Protein AF-A0A8J3IH91-F1 (afdb_monomer_lite)

Secondary structure (DSSP, 8-state):
----PPP-----HHHHHHHHHHHHHHHHTS------------TTSHHHHTTT-HHHHHHHHHHHHHHHHHHHTT-TTHHHHTHHHHHHHHH-HHHHHHHHHHHHHHHHHHS--TT------SS--TTTS-HHHHHHHHHHHHHHHHHHHHHHHHHT---HHHHHHHHHHHHHHHHT---HHHHHHHTTTHHHHHTTS--S-PPPTT-TTEEEEEE--S-----S-----------------PPP-EEEEETTEEEEEEEETTEEEEEEES--TTTBTS-EEEE-GGGGT--SEEETTS-TT-EE-SS-B-TTS-EEEEEEEES--TTSHHHHHHHHHHTSSEEEEEHHHHTT--

Radius of gyration: 33.04 Å; chains: 1; bounding box: 70×58×120 Å

Organism: NCBI:txid2778369

Structure (mmCIF, N/CA/C/O backbone):
data_AF-A0A8J3IH91-F1
#
_entry.id   AF-A0A8J3IH91-F1
#
loop_
_atom_site.group_PDB
_atom_site.id
_atom_site.type_symbol
_atom_site.label_atom_id
_atom_site.label_alt_id
_atom_site.label_comp_id
_atom_site.label_asym_id
_atom_site.label_entity_id
_atom_site.label_seq_id
_atom_site.pdbx_PDB_ins_code
_atom_site.Cartn_x
_atom_site.Cartn_y
_atom_site.Cartn_z
_atom_site.occupancy
_atom_site.B_iso_or_equiv
_atom_site.auth_seq_id
_atom_site.auth_comp_id
_atom_site.auth_asym_id
_atom_site.auth_atom_id
_atom_site.pdbx_PDB_model_num
ATOM 1 N N . MET A 1 1 ? -31.739 -16.399 91.399 1.00 32.72 1 MET A N 1
ATOM 2 C CA . MET A 1 1 ? -30.692 -17.433 91.313 1.00 32.72 1 MET A CA 1
ATOM 3 C C . MET A 1 1 ? -30.963 -18.234 90.051 1.00 32.72 1 MET A C 1
ATOM 5 O O . MET A 1 1 ? -31.936 -18.971 90.046 1.00 32.72 1 MET A O 1
ATOM 9 N N . ASN A 1 2 ? -30.234 -17.898 88.978 1.00 30.70 2 ASN A N 1
ATOM 10 C CA . ASN A 1 2 ? -29.440 -18.782 88.102 1.00 30.70 2 ASN A CA 1
ATOM 11 C C . ASN A 1 2 ? -29.986 -20.203 87.820 1.00 30.70 2 ASN A C 1
ATOM 13 O O . ASN A 1 2 ? -30.390 -20.889 88.747 1.00 30.70 2 ASN A O 1
ATOM 17 N N . ASP A 1 3 ? -29.932 -20.781 86.619 1.00 32.53 3 ASP A N 1
ATOM 18 C CA . ASP A 1 3 ? -29.191 -20.458 85.391 1.00 32.53 3 ASP A CA 1
ATOM 19 C C . ASP A 1 3 ? -29.634 -21.408 84.251 1.00 32.53 3 ASP A C 1
ATOM 21 O O . ASP A 1 3 ? -30.262 -22.437 84.501 1.00 32.53 3 ASP A O 1
ATOM 25 N N . ALA A 1 4 ? -29.173 -21.083 83.036 1.00 35.00 4 ALA A N 1
ATOM 26 C CA . ALA A 1 4 ? -28.950 -21.959 81.874 1.00 35.00 4 ALA A CA 1
ATOM 27 C C . ALA A 1 4 ? -30.095 -22.184 80.864 1.00 35.00 4 ALA A C 1
ATOM 29 O O . ALA A 1 4 ? -30.561 -23.294 80.613 1.00 35.00 4 ALA A O 1
ATOM 30 N N . PHE A 1 5 ? -30.403 -21.102 80.147 1.00 35.56 5 PHE A N 1
ATOM 31 C CA . PHE A 1 5 ? -30.560 -21.144 78.690 1.00 35.56 5 PHE A CA 1
ATOM 32 C C . PHE A 1 5 ? -29.186 -21.513 78.088 1.00 35.56 5 PHE A C 1
ATOM 34 O O . PHE A 1 5 ? -28.224 -20.775 78.297 1.00 35.56 5 PHE A O 1
ATOM 41 N N . LEU A 1 6 ? -29.064 -22.643 77.384 1.00 36.16 6 LEU A N 1
ATOM 42 C CA . LEU A 1 6 ? -27.877 -22.946 76.574 1.00 36.16 6 LEU A CA 1
ATOM 43 C C . LEU A 1 6 ? -28.180 -22.670 75.092 1.00 36.16 6 LEU A C 1
ATOM 45 O O . LEU A 1 6 ? -29.107 -23.273 74.548 1.00 36.16 6 LEU A O 1
ATOM 49 N N . PRO A 1 7 ? -27.422 -21.767 74.445 1.00 42.31 7 PRO A N 1
ATOM 50 C CA . PRO A 1 7 ? -27.505 -21.480 73.021 1.00 42.31 7 PRO A CA 1
ATOM 51 C C . PRO A 1 7 ? -26.524 -22.348 72.215 1.00 42.31 7 PRO A C 1
ATOM 53 O O . PRO A 1 7 ? -25.501 -22.785 72.732 1.00 42.31 7 PRO A O 1
ATOM 56 N N . GLY A 1 8 ? -26.803 -22.505 70.918 1.00 34.88 8 GLY A N 1
ATOM 57 C CA . GLY A 1 8 ? -25.777 -22.737 69.897 1.00 34.88 8 GLY A CA 1
ATOM 58 C C . GLY A 1 8 ? -25.245 -24.165 69.766 1.00 34.88 8 GLY A C 1
ATOM 59 O O . GLY A 1 8 ? -24.210 -24.511 70.326 1.00 34.88 8 GLY A O 1
ATOM 60 N N . GLY A 1 9 ? -25.884 -24.960 68.907 1.00 29.67 9 GLY A N 1
ATOM 61 C CA . GLY A 1 9 ? -25.140 -25.931 68.105 1.00 29.67 9 GLY A CA 1
ATOM 62 C C . GLY A 1 9 ? -24.662 -25.218 66.836 1.00 29.67 9 GLY A C 1
ATOM 63 O O . GLY A 1 9 ? -25.490 -24.552 66.212 1.00 29.67 9 GLY A O 1
ATOM 64 N N . PRO A 1 10 ? -23.377 -25.291 66.453 1.00 37.00 10 PRO A N 1
ATOM 65 C CA . PRO A 1 10 ? -22.921 -24.714 65.198 1.00 37.00 10 PRO A CA 1
ATOM 66 C C . PRO A 1 10 ? -23.602 -25.473 64.056 1.00 37.00 10 PRO A C 1
ATOM 68 O O . PRO A 1 10 ? -23.366 -26.666 63.872 1.00 37.00 10 PRO A O 1
ATOM 71 N N . THR A 1 11 ? -24.476 -24.805 63.304 1.00 45.88 11 THR A N 1
ATOM 72 C CA . THR A 1 11 ? -24.818 -25.258 61.957 1.00 45.88 11 THR A CA 1
ATOM 73 C C . THR A 1 11 ? -23.509 -25.292 61.185 1.00 45.88 11 THR A C 1
ATOM 75 O O . THR A 1 11 ? -22.836 -24.270 61.053 1.00 45.88 11 THR A O 1
ATOM 78 N N . GLU A 1 12 ? -23.081 -26.488 60.771 1.00 43.03 12 GLU A N 1
ATOM 79 C CA . GLU A 1 12 ? -21.868 -26.621 59.975 1.00 43.03 12 GLU A CA 1
ATOM 80 C C . GLU A 1 12 ? -21.973 -25.675 58.769 1.00 43.03 12 GLU A C 1
ATOM 82 O O . GLU A 1 12 ? -22.989 -25.706 58.066 1.00 43.03 12 GLU A O 1
ATOM 87 N N . PRO A 1 13 ? -20.947 -24.847 58.498 1.00 46.34 13 PRO A N 1
ATOM 88 C CA . PRO A 1 13 ? -20.994 -23.853 57.425 1.00 46.34 13 PRO A CA 1
ATOM 89 C C . PRO A 1 13 ? -21.280 -24.487 56.052 1.00 46.34 13 PRO A C 1
ATOM 91 O O . PRO A 1 13 ? -21.815 -23.827 55.164 1.00 46.34 13 PRO A O 1
ATOM 94 N N . GLY A 1 14 ? -21.003 -25.788 55.898 1.00 48.38 14 GLY A N 1
ATOM 95 C CA . GLY A 1 14 ? -21.316 -26.557 54.698 1.00 48.38 14 GLY A CA 1
ATOM 96 C C . GLY A 1 14 ? -22.814 -26.753 54.428 1.00 48.38 14 GLY A C 1
ATOM 97 O O . GLY A 1 14 ? -23.204 -26.760 53.263 1.00 48.38 14 GLY A O 1
ATOM 98 N N . ASP A 1 15 ? -23.680 -26.869 55.444 1.00 55.47 15 ASP A N 1
ATOM 99 C CA . ASP A 1 15 ? -25.108 -27.166 55.210 1.00 55.47 15 ASP A CA 1
ATOM 100 C C . ASP A 1 15 ? -25.873 -25.929 54.700 1.00 55.47 15 ASP A C 1
ATOM 102 O O . ASP A 1 15 ? -26.760 -26.033 53.847 1.00 55.47 15 ASP A O 1
ATOM 106 N N . GLU A 1 16 ? -25.482 -24.729 55.141 1.00 53.78 16 GLU A N 1
ATOM 107 C CA . GLU A 1 16 ? -26.031 -23.468 54.625 1.00 53.78 16 GLU A CA 1
ATOM 108 C C . GLU A 1 16 ? -25.558 -23.180 53.194 1.00 53.78 16 GLU A C 1
ATOM 110 O O . GLU A 1 16 ? -26.359 -22.797 52.336 1.00 53.78 16 GLU A O 1
ATOM 115 N N . GLN A 1 17 ? -24.286 -23.461 52.898 1.00 52.19 17 GLN A N 1
ATOM 116 C CA . GLN A 1 17 ? -23.707 -23.314 51.558 1.00 52.19 17 GLN A CA 1
ATOM 117 C C . GLN A 1 17 ? -24.352 -24.276 50.549 1.00 52.19 17 GLN A C 1
ATOM 119 O O . GLN A 1 17 ? -24.646 -23.884 49.417 1.00 52.19 17 GLN A O 1
ATOM 124 N N . VAL A 1 18 ? -24.665 -25.509 50.963 1.00 61.38 18 VAL A N 1
ATOM 125 C CA . VAL A 1 18 ? -25.370 -26.496 50.126 1.00 61.38 18 VAL A CA 1
ATOM 126 C C . VAL A 1 18 ? -26.818 -26.078 49.851 1.00 61.38 18 VAL A C 1
ATOM 128 O O . VAL A 1 18 ? -27.313 -26.256 48.732 1.00 61.38 18 VAL A O 1
ATOM 131 N N . ARG A 1 19 ? -27.514 -25.492 50.834 1.00 65.12 19 ARG A N 1
ATOM 132 C CA . ARG A 1 19 ? -28.876 -24.962 50.635 1.00 65.12 19 ARG A CA 1
ATOM 133 C C . ARG A 1 19 ? -28.886 -23.766 49.685 1.00 65.12 19 ARG A C 1
ATOM 135 O O . ARG A 1 19 ? -29.743 -23.717 48.801 1.00 65.12 19 ARG A O 1
ATOM 142 N N . LEU A 1 20 ? -27.915 -22.862 49.816 1.00 58.75 20 LEU A N 1
ATOM 143 C CA . LEU A 1 20 ? -27.736 -21.716 48.923 1.00 58.75 20 LEU A CA 1
ATOM 144 C C . LEU A 1 20 ? -27.423 -22.159 47.487 1.00 58.75 20 LEU A C 1
ATOM 146 O O . LEU A 1 20 ? -28.067 -21.692 46.550 1.00 58.75 20 LEU A O 1
ATOM 150 N N . ALA A 1 21 ? -26.504 -23.114 47.310 1.00 59.91 21 ALA A N 1
ATOM 151 C CA . ALA A 1 21 ? -26.164 -23.675 46.001 1.00 59.91 21 ALA A CA 1
ATOM 152 C C . ALA A 1 21 ? -27.386 -24.311 45.315 1.00 59.91 21 ALA A C 1
ATOM 154 O O . ALA A 1 21 ? -27.624 -24.099 44.123 1.00 59.91 21 ALA A O 1
ATOM 155 N N . ARG A 1 22 ? -28.207 -25.046 46.079 1.00 67.75 22 ARG A N 1
ATOM 156 C CA . ARG A 1 22 ? -29.449 -25.653 45.579 1.00 67.75 22 ARG A CA 1
ATOM 157 C C . ARG A 1 22 ? -30.481 -24.598 45.176 1.00 67.75 22 ARG A C 1
ATOM 159 O O . ARG A 1 22 ? -31.149 -24.766 44.158 1.00 67.75 22 ARG A O 1
ATOM 166 N N . TRP A 1 23 ? -30.604 -23.516 45.943 1.00 72.25 23 TRP A N 1
ATOM 167 C CA . TRP A 1 23 ? -31.488 -22.400 45.606 1.00 72.25 23 TRP A CA 1
ATOM 168 C C . TRP A 1 23 ? -31.010 -21.649 44.351 1.00 72.25 23 TRP A C 1
ATOM 170 O O . TRP A 1 23 ? -31.802 -21.431 43.437 1.00 72.25 23 TRP A O 1
ATOM 180 N N . LEU A 1 24 ? -29.711 -21.349 44.237 1.00 57.66 24 LEU A N 1
ATOM 181 C CA . LEU A 1 24 ? -29.121 -20.700 43.058 1.00 57.66 24 LEU A CA 1
ATOM 182 C C . LEU A 1 24 ? -29.310 -21.534 41.785 1.00 57.66 24 LEU A C 1
ATOM 184 O O . LEU A 1 24 ? -29.695 -20.991 40.749 1.00 57.66 24 LEU A O 1
ATOM 188 N N . GLN A 1 25 ? -29.125 -22.857 41.859 1.00 60.09 25 GLN A N 1
ATOM 189 C CA . GLN A 1 25 ? -29.418 -23.748 40.732 1.00 60.09 25 GLN A CA 1
ATOM 190 C C . GLN A 1 25 ? -30.893 -23.681 40.313 1.00 60.09 25 GLN A C 1
ATOM 192 O O . GLN A 1 25 ? -31.180 -23.654 39.117 1.00 60.09 25 GLN A O 1
ATOM 197 N N . GLN A 1 26 ? -31.828 -23.604 41.266 1.00 65.75 26 GLN A N 1
ATOM 198 C CA . GLN A 1 26 ? -33.259 -23.473 40.969 1.00 65.75 26 GLN A CA 1
ATOM 199 C C . GLN A 1 26 ? -33.619 -22.122 40.333 1.00 65.75 26 GLN A C 1
ATOM 201 O O . GLN A 1 26 ? -34.529 -22.070 39.504 1.00 65.75 26 GLN A O 1
ATOM 206 N N . VAL A 1 27 ? -32.918 -21.044 40.694 1.00 60.34 27 VAL A N 1
ATOM 207 C CA . VAL A 1 27 ? -33.126 -19.704 40.120 1.00 60.34 27 VAL A CA 1
ATOM 208 C C . VAL A 1 27 ? -32.532 -19.604 38.714 1.00 60.34 27 VAL A C 1
ATOM 210 O O . VAL A 1 27 ? -33.218 -19.143 37.806 1.00 60.34 27 VAL A O 1
ATOM 213 N N . LEU A 1 28 ? -31.310 -20.102 38.498 1.00 50.75 28 LEU A N 1
ATOM 214 C CA . LEU A 1 28 ? -30.633 -20.066 37.192 1.00 50.75 28 LEU A CA 1
ATOM 215 C C . LEU A 1 28 ? -31.330 -20.921 36.119 1.00 50.75 28 LEU A C 1
ATOM 217 O O . LEU A 1 28 ? -31.234 -20.614 34.934 1.00 50.75 28 LEU A O 1
ATOM 221 N N . HIS A 1 29 ? -32.071 -21.963 36.514 1.00 54.19 29 HIS A N 1
ATOM 222 C CA . HIS A 1 29 ? -32.869 -22.780 35.589 1.00 54.19 29 HIS A CA 1
ATOM 223 C C . HIS A 1 29 ? -34.223 -22.149 35.210 1.00 54.19 29 HIS A C 1
ATOM 225 O O . HIS A 1 29 ? -34.955 -22.721 34.400 1.00 54.19 29 HIS A O 1
ATOM 231 N N . ARG A 1 30 ? -34.584 -20.976 35.754 1.00 41.28 30 ARG A N 1
ATOM 232 C CA . ARG A 1 30 ? -35.775 -20.230 35.321 1.00 41.28 30 ARG A CA 1
ATOM 233 C C . ARG A 1 30 ? -35.398 -19.261 34.196 1.00 41.28 30 ARG A C 1
ATOM 235 O O . ARG A 1 30 ? -34.717 -18.267 34.413 1.00 41.28 30 ARG A O 1
ATOM 242 N N . THR A 1 31 ? -35.862 -19.551 32.981 1.00 36.94 31 THR A N 1
ATOM 243 C CA . THR A 1 31 ? -35.721 -18.690 31.792 1.00 36.94 31 THR A CA 1
ATOM 244 C C . THR A 1 31 ? -36.334 -17.296 32.004 1.00 36.94 31 THR A C 1
ATOM 246 O O . THR A 1 31 ? -37.368 -17.190 32.668 1.00 36.94 31 THR A O 1
ATOM 249 N N . PRO A 1 32 ? -35.763 -16.225 31.416 1.00 46.75 32 PRO A N 1
ATOM 250 C CA . PRO A 1 32 ? -36.102 -14.856 31.777 1.00 46.75 32 PRO A CA 1
ATOM 251 C C . PRO A 1 32 ? -37.378 -14.389 31.071 1.00 46.75 32 PRO A C 1
ATOM 253 O O . PRO A 1 32 ? -37.379 -14.107 29.876 1.00 46.75 32 PRO A O 1
ATOM 256 N N . HIS A 1 33 ? -38.456 -14.225 31.828 1.00 35.31 33 HIS A N 1
ATOM 257 C CA . HIS A 1 33 ? -39.524 -13.293 31.482 1.00 35.31 33 HIS A CA 1
ATOM 258 C C . HIS A 1 33 ? -40.021 -12.632 32.764 1.00 35.31 33 HIS A C 1
ATOM 260 O O . HIS A 1 33 ? -40.791 -13.219 33.508 1.00 35.31 33 HIS A O 1
ATOM 266 N N . GLU A 1 34 ? -39.491 -11.440 33.031 1.00 32.59 34 GLU A N 1
ATOM 267 C CA . GLU A 1 34 ? -40.214 -10.220 33.419 1.00 32.59 34 GLU A CA 1
ATOM 268 C C . GLU A 1 34 ? -39.236 -9.248 34.084 1.00 32.59 34 GLU A C 1
ATOM 270 O O . GLU A 1 34 ? -38.715 -9.473 35.172 1.00 32.59 34 GLU A O 1
ATOM 275 N N . LYS A 1 35 ? -38.967 -8.136 33.392 1.00 36.47 35 LYS A N 1
ATOM 276 C CA . LYS A 1 35 ? -38.256 -6.993 33.962 1.00 36.47 35 LYS A CA 1
ATOM 277 C C . LYS A 1 35 ? -39.177 -6.322 34.977 1.00 36.47 35 LYS A C 1
ATOM 279 O O . LYS A 1 35 ? -40.037 -5.530 34.589 1.00 36.47 35 LYS A O 1
ATOM 284 N N . VAL A 1 36 ? -38.975 -6.600 36.260 1.00 34.03 36 VAL A N 1
ATOM 285 C CA . VAL A 1 36 ? -39.506 -5.750 37.327 1.00 34.03 36 VAL A CA 1
ATOM 286 C C . VAL A 1 36 ? -38.599 -4.529 37.437 1.00 34.03 36 VAL A C 1
ATOM 288 O O . VAL A 1 36 ? -37.408 -4.635 37.711 1.00 34.03 36 VAL A O 1
ATOM 291 N N . LYS A 1 37 ? -39.172 -3.359 37.150 1.00 38.72 37 LYS A N 1
ATOM 292 C CA . LYS A 1 37 ? -38.571 -2.058 37.437 1.00 38.72 37 LYS A CA 1
ATOM 293 C C . LYS A 1 37 ? -38.661 -1.815 38.942 1.00 38.72 37 LYS A C 1
ATOM 295 O O . LYS A 1 37 ? -39.770 -1.728 39.462 1.00 38.72 37 LYS A O 1
ATOM 300 N N . THR A 1 38 ? -37.531 -1.613 39.602 1.00 35.19 38 THR A N 1
ATOM 301 C CA . THR A 1 38 ? -37.473 -0.984 40.925 1.00 35.19 38 THR A CA 1
ATOM 302 C C . THR A 1 38 ? -36.646 0.289 40.835 1.00 35.19 38 THR A C 1
ATOM 304 O O . THR A 1 38 ? -35.554 0.324 40.279 1.00 35.19 38 THR A O 1
ATOM 307 N N . SER A 1 39 ? -37.259 1.365 41.308 1.00 31.20 39 SER A N 1
ATOM 308 C CA . SER A 1 39 ? -36.776 2.737 41.313 1.00 31.20 39 SER A CA 1
ATOM 309 C C . SER A 1 39 ? -36.203 3.117 42.680 1.00 31.20 39 SER A C 1
ATOM 311 O O . SER A 1 39 ? -36.873 2.876 43.678 1.00 31.20 39 SER A O 1
ATOM 313 N N . LEU A 1 40 ? -35.063 3.820 42.652 1.00 43.12 40 LEU A N 1
ATOM 314 C CA . LEU A 1 40 ? -34.624 4.925 43.529 1.00 43.12 40 LEU A CA 1
ATOM 315 C C . LEU A 1 40 ? -34.580 4.725 45.059 1.00 43.12 40 LEU A C 1
ATOM 317 O O . LEU A 1 40 ? -35.609 4.793 45.722 1.00 43.12 40 LEU A O 1
ATOM 321 N N . ALA A 1 41 ? -33.356 4.696 45.597 1.00 32.56 41 ALA A N 1
ATOM 322 C CA . ALA A 1 41 ? -32.878 5.339 46.839 1.00 32.56 41 ALA A CA 1
ATOM 323 C C . ALA A 1 41 ? -31.370 5.017 46.947 1.00 32.56 41 ALA A C 1
ATOM 325 O O . ALA A 1 41 ? -31.007 3.889 46.655 1.00 32.56 41 ALA A O 1
ATOM 326 N N . GLY A 1 42 ? -30.409 5.862 47.305 1.00 32.25 42 GLY A N 1
ATOM 327 C CA . GLY A 1 42 ? -30.297 7.280 47.623 1.00 32.25 42 GLY A CA 1
ATOM 328 C C . GLY A 1 42 ? -28.788 7.525 47.812 1.00 32.25 42 GLY A C 1
ATOM 329 O O . GLY A 1 42 ? -28.113 6.711 48.432 1.00 32.25 42 GLY A O 1
ATOM 330 N N . GLU A 1 43 ? -28.241 8.598 47.240 1.00 42.03 43 GLU A N 1
ATOM 331 C CA . GLU A 1 43 ? -26.792 8.864 47.090 1.00 42.03 43 GLU A CA 1
ATOM 332 C C . GLU A 1 43 ? -26.025 9.140 48.412 1.00 42.03 43 GLU A C 1
ATOM 334 O O . GLU A 1 43 ? -24.942 9.720 48.392 1.00 42.03 43 GLU A O 1
ATOM 339 N N . SER A 1 44 ? -26.555 8.747 49.576 1.00 41.28 44 SER A N 1
ATOM 340 C CA . SER A 1 44 ? -25.973 9.039 50.897 1.00 41.28 44 SER A CA 1
ATOM 341 C C . SER A 1 44 ? -25.331 7.849 51.620 1.00 41.28 44 SER A C 1
ATOM 343 O O . SER A 1 44 ? -24.610 8.083 52.586 1.00 41.28 44 SER A O 1
ATOM 345 N N . ASP A 1 45 ? -25.536 6.607 51.166 1.00 42.06 45 ASP A N 1
ATOM 346 C CA . ASP A 1 45 ? -24.982 5.409 51.833 1.00 42.06 45 ASP A CA 1
ATOM 347 C C . ASP A 1 45 ? -23.581 5.015 51.327 1.00 42.06 45 ASP A C 1
ATOM 349 O O . ASP A 1 45 ? -22.804 4.395 52.054 1.00 42.06 45 ASP A O 1
ATOM 353 N N . HIS A 1 46 ? -23.175 5.489 50.144 1.00 44.94 46 HIS A N 1
ATOM 354 C CA . HIS A 1 46 ? -21.887 5.128 49.537 1.00 44.94 46 HIS A CA 1
ATOM 355 C C . HIS A 1 46 ? -20.652 5.632 50.302 1.00 44.94 46 HIS A C 1
ATOM 357 O O . HIS A 1 46 ? -19.568 5.091 50.126 1.00 44.94 46 HIS A O 1
ATOM 363 N N . GLN A 1 47 ? -20.775 6.645 51.170 1.00 39.66 47 GLN A N 1
ATOM 364 C CA . GLN A 1 47 ? -19.633 7.147 51.953 1.00 39.66 47 GLN A CA 1
ATOM 365 C C . GLN A 1 47 ? -19.422 6.421 53.289 1.00 39.66 47 GLN A C 1
ATOM 367 O O . GLN A 1 47 ? -18.324 6.499 53.839 1.00 39.66 47 GLN A O 1
ATOM 372 N N . LEU A 1 48 ? -20.432 5.713 53.805 1.00 39.91 48 LEU A N 1
ATOM 373 C CA . LEU A 1 48 ? -20.338 4.947 55.056 1.00 39.91 48 LEU A CA 1
ATOM 374 C C . LEU A 1 48 ? -20.004 3.462 54.818 1.00 39.91 48 LEU A C 1
ATOM 376 O O . LEU A 1 48 ? -19.426 2.830 55.700 1.00 39.91 48 LEU A O 1
ATOM 380 N N . GLU A 1 49 ? -20.282 2.933 53.623 1.00 47.56 49 GLU A N 1
ATOM 381 C CA . GLU A 1 49 ? -19.984 1.546 53.217 1.00 47.56 49 GLU A CA 1
ATOM 382 C C . GLU A 1 49 ? -18.494 1.338 52.853 1.00 47.56 49 GLU A C 1
ATOM 384 O O . GLU A 1 49 ? -17.897 0.312 53.169 1.00 47.56 49 GLU A O 1
ATOM 389 N N . LEU A 1 50 ? -17.830 2.380 52.332 1.00 44.22 50 LEU A N 1
ATOM 390 C CA . LEU A 1 50 ? -16.407 2.379 51.945 1.00 44.22 50 LEU A CA 1
ATOM 391 C C . LEU A 1 50 ? -15.407 2.188 53.107 1.00 44.22 50 LEU A C 1
ATOM 393 O O . LEU A 1 50 ? -14.223 1.963 52.860 1.00 44.22 50 LEU A O 1
ATOM 397 N N . MET A 1 51 ? -15.845 2.290 54.368 1.00 41.25 51 MET A N 1
ATOM 398 C CA . MET A 1 51 ? -14.969 2.172 55.547 1.00 41.25 51 MET A CA 1
ATOM 399 C C . MET A 1 51 ? -15.137 0.872 56.346 1.00 41.25 51 MET A C 1
ATOM 401 O O . MET A 1 51 ? -14.294 0.595 57.199 1.00 41.25 51 MET A O 1
ATOM 405 N N . LEU A 1 52 ? -16.189 0.086 56.099 1.00 46.25 52 LEU A N 1
ATOM 406 C CA . LEU A 1 52 ? -16.485 -1.136 56.862 1.00 46.25 52 LEU A CA 1
ATOM 407 C C . LEU A 1 52 ? -16.218 -2.439 56.088 1.00 46.25 52 LEU A C 1
ATOM 409 O O . LEU A 1 52 ? -16.145 -3.482 56.729 1.00 46.25 52 LEU A O 1
ATOM 413 N N . ASP A 1 53 ? -16.003 -2.389 54.766 1.00 50.59 53 ASP A N 1
ATOM 414 C CA . ASP A 1 53 ? -16.116 -3.584 53.906 1.00 50.59 53 ASP A CA 1
ATOM 415 C C . ASP A 1 53 ? -14.906 -3.893 52.997 1.00 50.59 53 ASP A C 1
ATOM 417 O O . ASP A 1 53 ? -14.990 -4.731 52.096 1.00 50.59 53 ASP A O 1
ATOM 421 N N . SER A 1 54 ? -13.734 -3.285 53.237 1.00 52.81 54 SER A N 1
ATOM 422 C CA . SER A 1 54 ? -12.541 -3.555 52.410 1.00 52.81 54 SER A CA 1
ATOM 423 C C . SER A 1 54 ? -12.105 -5.023 52.454 1.00 52.81 54 SER A C 1
ATOM 425 O O . SER A 1 54 ? -11.700 -5.571 51.433 1.00 52.81 54 SER A O 1
ATOM 427 N N . ASP A 1 55 ? -12.223 -5.678 53.612 1.00 57.44 55 ASP A N 1
ATOM 428 C CA . ASP A 1 55 ? -11.821 -7.079 53.788 1.00 57.44 55 ASP A CA 1
ATOM 429 C C . ASP A 1 55 ? -12.868 -8.066 53.247 1.00 57.44 55 ASP A C 1
ATOM 431 O O . ASP A 1 55 ? -12.516 -9.170 52.820 1.00 57.44 55 ASP A O 1
ATOM 435 N N . TYR A 1 56 ? -14.146 -7.665 53.216 1.00 65.75 56 TYR A N 1
ATOM 436 C CA . TYR A 1 56 ? -15.241 -8.488 52.705 1.00 65.75 56 TYR A CA 1
ATOM 437 C C . TYR A 1 56 ? -15.131 -8.654 51.187 1.00 65.75 56 TYR A C 1
ATOM 439 O O . TYR A 1 56 ? -15.091 -9.784 50.695 1.00 65.75 56 TYR A O 1
ATOM 447 N N . HIS A 1 57 ? -14.963 -7.555 50.446 1.00 72.06 57 HIS A N 1
ATOM 448 C CA . HIS A 1 57 ? -14.761 -7.615 48.996 1.00 72.06 57 HIS A CA 1
ATOM 449 C C . HIS A 1 57 ? -13.425 -8.264 48.625 1.00 72.06 57 HIS A C 1
ATOM 451 O O . HIS A 1 57 ? -13.376 -9.072 47.694 1.00 72.06 57 HIS A O 1
ATOM 457 N N . LEU A 1 58 ? -12.345 -7.972 49.362 1.00 72.38 58 LEU A N 1
ATOM 458 C CA . LEU A 1 58 ? -11.009 -8.501 49.071 1.00 72.38 58 LEU A CA 1
ATOM 459 C C . LEU A 1 58 ? -10.985 -10.036 49.041 1.00 72.38 58 LEU A C 1
ATOM 461 O O . LEU A 1 58 ? -10.347 -10.623 48.164 1.00 72.38 58 LEU A O 1
ATOM 465 N N . HIS A 1 59 ? -11.714 -10.688 49.951 1.00 75.06 59 HIS A N 1
ATOM 466 C CA . HIS A 1 59 ? -11.818 -12.146 49.981 1.00 75.06 59 HIS A CA 1
ATOM 467 C C . HIS A 1 59 ? -12.462 -12.718 48.709 1.00 75.06 59 HIS A C 1
ATOM 469 O O . HIS A 1 59 ? -11.988 -13.720 48.171 1.00 75.06 59 HIS A O 1
ATOM 475 N N . PHE A 1 60 ? -13.508 -12.070 48.193 1.00 75.44 60 PHE A N 1
ATOM 476 C CA . PHE A 1 60 ? -14.181 -12.497 46.965 1.00 75.44 60 PHE A CA 1
ATOM 477 C C . PHE A 1 60 ? -13.367 -12.170 45.715 1.00 75.44 60 PHE A C 1
ATOM 479 O O . PHE A 1 60 ? -13.269 -13.011 44.822 1.00 75.44 60 PHE A O 1
ATOM 486 N N . TYR A 1 61 ? -12.703 -11.012 45.682 1.00 77.50 61 TYR A N 1
ATOM 487 C CA . TYR A 1 61 ? -11.785 -10.640 44.603 1.00 77.50 61 TYR A CA 1
ATOM 488 C C . TYR A 1 61 ? -10.664 -11.668 44.412 1.00 77.50 61 TYR A C 1
ATOM 490 O O . TYR A 1 61 ? -10.329 -12.008 43.278 1.00 77.50 61 TYR A O 1
ATOM 498 N N . GLN A 1 62 ? -10.120 -12.216 45.502 1.00 80.50 62 GLN A N 1
ATOM 499 C CA . GLN A 1 62 ? -9.083 -13.252 45.439 1.00 80.50 62 GLN A CA 1
ATOM 500 C C . GLN A 1 62 ? -9.587 -14.582 44.858 1.00 80.50 62 GLN A C 1
ATOM 502 O O . GLN A 1 62 ? -8.802 -15.322 44.273 1.00 80.50 62 GLN A O 1
ATOM 507 N N . GLN A 1 63 ? -10.881 -14.886 44.991 1.00 81.75 63 GLN A N 1
ATOM 508 C CA . GLN A 1 63 ? -11.479 -16.134 44.501 1.00 81.75 63 GLN A CA 1
ATOM 509 C C . GLN A 1 63 ? -11.923 -16.066 43.034 1.00 81.75 63 GLN A C 1
ATOM 511 O O . GLN A 1 63 ? -12.157 -17.111 42.423 1.00 81.75 63 GLN A O 1
ATOM 516 N N . LEU A 1 64 ? -12.045 -14.861 42.463 1.00 83.50 64 LEU A N 1
ATOM 517 C CA . LEU A 1 64 ? -12.530 -14.656 41.096 1.00 83.50 64 LEU A CA 1
ATOM 518 C C . LEU A 1 64 ? -11.708 -15.399 40.032 1.00 83.50 64 LEU A C 1
ATOM 520 O O . LEU A 1 64 ? -12.328 -16.091 39.221 1.00 83.50 64 LEU A O 1
ATOM 524 N N . PRO A 1 65 ? -10.361 -15.331 40.012 1.00 82.50 65 PRO A N 1
ATOM 525 C CA . PRO A 1 65 ? -9.578 -16.009 38.982 1.00 82.50 65 PRO A CA 1
ATOM 526 C C . PRO A 1 65 ? -9.788 -17.527 38.993 1.00 82.50 65 PRO A C 1
ATOM 528 O O . PRO A 1 65 ? -10.035 -18.121 37.945 1.00 82.50 65 PRO A O 1
ATOM 531 N N . ASP A 1 66 ? -9.768 -18.147 40.175 1.00 83.00 66 ASP A N 1
ATOM 532 C CA . ASP A 1 66 ? -9.943 -19.596 40.325 1.00 83.00 66 ASP A CA 1
ATOM 533 C C . ASP A 1 66 ? -11.355 -20.043 39.928 1.00 83.00 66 ASP A C 1
ATOM 535 O O . ASP A 1 66 ? -11.527 -21.061 39.252 1.00 83.00 66 ASP A O 1
ATOM 539 N N . PHE A 1 67 ? -12.371 -19.260 40.297 1.00 83.81 67 PHE A N 1
ATOM 540 C CA . PHE A 1 67 ? -13.751 -19.505 39.890 1.00 83.81 67 PHE A CA 1
ATOM 541 C C . PHE A 1 67 ? -13.922 -19.422 38.365 1.00 83.81 67 PHE A C 1
ATOM 543 O O . PHE A 1 67 ? -14.515 -20.316 37.759 1.00 83.81 67 PHE A O 1
ATOM 550 N N . ILE A 1 68 ? -13.368 -18.386 37.731 1.00 84.56 68 ILE A N 1
ATOM 551 C CA . ILE A 1 68 ? -13.421 -18.197 36.274 1.00 84.56 68 ILE A CA 1
ATOM 552 C C . ILE A 1 68 ? -12.702 -19.343 35.554 1.00 84.56 68 ILE A C 1
ATOM 554 O O . ILE A 1 68 ? -13.238 -19.901 34.596 1.00 84.56 68 ILE A O 1
ATOM 558 N N . MET A 1 69 ? -11.529 -19.752 36.040 1.00 80.44 69 MET A N 1
ATOM 559 C CA . MET A 1 69 ? -10.807 -20.911 35.508 1.00 80.44 69 MET A CA 1
ATOM 560 C C . MET A 1 69 ? -11.622 -22.206 35.637 1.00 80.44 69 MET A C 1
ATOM 562 O O . MET A 1 69 ? -11.645 -23.011 34.702 1.00 80.44 69 MET A O 1
ATOM 566 N N . ALA A 1 70 ? -12.326 -22.408 36.755 1.00 82.50 70 ALA A N 1
ATOM 567 C CA . ALA A 1 70 ? -13.198 -23.566 36.960 1.00 82.50 70 ALA A CA 1
ATOM 568 C C . ALA A 1 70 ? -14.404 -23.567 35.996 1.00 82.50 70 ALA A C 1
ATOM 570 O O . ALA A 1 70 ? -14.768 -24.613 35.457 1.00 82.50 70 ALA A O 1
ATOM 571 N N . LEU A 1 71 ? -14.979 -22.394 35.705 1.00 81.62 71 LEU A N 1
ATOM 572 C CA . LEU A 1 71 ? -16.026 -22.249 34.687 1.00 81.62 71 LEU A CA 1
ATOM 573 C C . LEU A 1 71 ? -15.507 -22.551 33.274 1.00 81.62 71 LEU A C 1
ATOM 575 O O . LEU A 1 71 ? -16.140 -23.302 32.533 1.00 81.62 71 LEU A O 1
ATOM 579 N N . LEU A 1 72 ? -14.353 -21.992 32.897 1.00 81.19 72 LEU A N 1
ATOM 580 C CA . LEU A 1 72 ? -13.769 -22.164 31.560 1.00 81.19 72 LEU A CA 1
ATOM 581 C C . LEU A 1 72 ? -13.287 -23.606 31.316 1.00 81.19 72 LEU A C 1
ATOM 583 O O . LEU A 1 72 ? -13.398 -24.122 30.204 1.00 81.19 72 LEU A O 1
ATOM 587 N N . SER A 1 73 ? -12.835 -24.301 32.361 1.00 80.25 73 SER A N 1
ATOM 588 C CA . SER A 1 73 ? -12.465 -25.726 32.316 1.00 80.25 73 SER A CA 1
ATOM 589 C C . SER A 1 73 ? -13.656 -26.695 32.397 1.00 80.25 73 SER A C 1
ATOM 591 O O . SER A 1 73 ? -13.450 -27.907 32.398 1.00 80.25 73 SER A O 1
ATOM 593 N N . HIS A 1 74 ? -14.893 -26.180 32.384 1.00 76.19 74 HIS A N 1
ATOM 594 C CA . HIS A 1 74 ? -16.136 -26.958 32.428 1.00 76.19 74 HIS A CA 1
ATOM 595 C C . HIS A 1 74 ? -16.261 -27.849 33.682 1.00 76.19 74 HIS A C 1
ATOM 597 O O . HIS A 1 74 ? -16.791 -28.963 33.619 1.00 76.19 74 HIS A O 1
ATOM 603 N N . ASP A 1 75 ? -15.798 -27.367 34.840 1.00 80.50 75 ASP A N 1
ATOM 604 C CA . ASP A 1 75 ? -15.948 -28.093 36.101 1.00 80.50 75 ASP A CA 1
ATOM 605 C C . ASP A 1 75 ? -17.412 -28.083 36.578 1.00 80.50 75 ASP A C 1
ATOM 607 O O . ASP A 1 75 ? -17.968 -27.063 36.993 1.00 80.50 75 ASP A O 1
ATOM 611 N N . SER A 1 76 ? -18.031 -29.266 36.569 1.00 73.06 76 SER A N 1
ATOM 612 C CA . SER A 1 76 ? -19.404 -29.502 37.033 1.00 73.06 76 SER A CA 1
ATOM 613 C C . SER A 1 76 ? -19.661 -29.134 38.505 1.00 73.06 76 SER A C 1
ATOM 615 O O . SER A 1 76 ? -20.820 -28.982 38.894 1.00 73.06 76 SER A O 1
ATOM 617 N N . GLN A 1 77 ? -18.616 -28.990 39.330 1.00 76.88 77 GLN A N 1
ATOM 618 C CA . GLN A 1 77 ? -18.723 -28.650 40.756 1.00 76.88 77 GLN A CA 1
ATOM 619 C C . GLN A 1 77 ? -18.446 -27.167 41.056 1.00 76.88 77 GLN A C 1
ATOM 621 O O . GLN A 1 77 ? -18.650 -26.730 42.194 1.00 76.88 77 GLN A O 1
ATOM 626 N N . ALA A 1 78 ? -18.047 -26.367 40.059 1.00 75.62 78 ALA A N 1
ATOM 627 C CA . ALA A 1 78 ? -17.683 -24.959 40.245 1.00 75.62 78 ALA A CA 1
ATOM 628 C C . ALA A 1 78 ? -18.820 -24.132 40.874 1.00 75.62 78 ALA A C 1
ATOM 630 O O . ALA A 1 78 ? -18.601 -23.366 41.810 1.00 75.62 78 ALA A O 1
ATOM 631 N N . THR A 1 79 ? -20.064 -24.345 40.436 1.00 72.19 79 THR A N 1
ATOM 632 C CA . THR A 1 79 ? -21.231 -23.610 40.957 1.00 72.19 79 THR A CA 1
ATOM 633 C C . THR A 1 79 ? -21.548 -23.922 42.418 1.00 72.19 79 THR A C 1
ATOM 635 O O . THR A 1 79 ? -22.160 -23.106 43.098 1.00 72.19 79 THR A O 1
ATOM 638 N N . ILE A 1 80 ? -21.163 -25.108 42.902 1.00 75.69 80 ILE A N 1
ATOM 639 C CA . ILE A 1 80 ? -21.387 -25.520 44.294 1.00 75.69 80 ILE A CA 1
ATOM 640 C C . ILE A 1 80 ? -20.248 -24.990 45.167 1.00 75.69 80 ILE A C 1
ATOM 642 O O . ILE A 1 80 ? -20.497 -24.398 46.215 1.00 75.69 80 ILE A O 1
ATOM 646 N N . ARG A 1 81 ? -19.003 -25.145 44.703 1.00 77.62 81 ARG A N 1
ATOM 647 C CA . ARG A 1 81 ? -17.795 -24.726 45.424 1.00 77.62 81 ARG A CA 1
ATOM 648 C C . ARG A 1 81 ? -17.731 -23.217 45.662 1.00 77.62 81 ARG A C 1
ATOM 650 O O . ARG A 1 81 ? -17.284 -22.793 46.721 1.00 77.62 81 ARG A O 1
ATOM 657 N N . TYR A 1 82 ? -18.205 -22.430 44.700 1.00 81.75 82 TYR A N 1
ATOM 658 C CA . TYR A 1 82 ? -18.176 -20.966 44.739 1.00 81.75 82 TYR A CA 1
ATOM 659 C C . TYR A 1 82 ? -19.573 -20.349 44.941 1.00 81.75 82 TYR A C 1
ATOM 661 O O . TYR A 1 82 ? -19.798 -19.191 44.599 1.00 81.75 82 TYR A O 1
ATOM 669 N N . ALA A 1 83 ? -20.530 -21.089 45.516 1.00 76.94 83 ALA A N 1
ATOM 670 C CA . ALA A 1 83 ? -21.883 -20.581 45.774 1.00 76.94 83 ALA A CA 1
ATOM 671 C C . ALA A 1 83 ? -21.932 -19.270 46.601 1.00 76.94 83 ALA A C 1
ATOM 673 O O . ALA A 1 83 ? -22.727 -18.395 46.251 1.00 76.94 83 ALA A O 1
ATOM 674 N N . PRO A 1 84 ? -21.084 -19.065 47.636 1.00 80.00 84 PRO A N 1
ATOM 675 C CA . PRO A 1 84 ? -21.027 -17.789 48.356 1.00 80.00 84 PRO A CA 1
ATOM 676 C C . PRO A 1 84 ? -20.589 -16.615 47.470 1.00 80.00 84 PRO A C 1
ATOM 678 O O . PRO A 1 84 ? -21.180 -15.540 47.537 1.00 80.00 84 PRO A O 1
ATOM 681 N N . LEU A 1 85 ? -19.603 -16.839 46.594 1.00 80.75 85 LEU A N 1
ATOM 682 C CA . LEU A 1 85 ? -19.128 -15.852 45.622 1.00 80.75 85 LEU A CA 1
ATOM 683 C C . LEU A 1 85 ? -20.225 -15.515 44.605 1.00 80.75 85 LEU A C 1
ATOM 685 O O . LEU A 1 85 ? -20.468 -14.346 44.338 1.00 80.75 85 LEU A O 1
ATOM 689 N N . LEU A 1 86 ? -20.941 -16.517 44.088 1.00 80.94 86 LEU A N 1
ATOM 690 C CA . LEU A 1 86 ? -22.069 -16.307 43.172 1.00 80.94 86 LEU A CA 1
ATOM 691 C C . LEU A 1 86 ? -23.177 -15.447 43.789 1.00 80.94 86 LEU A C 1
ATOM 693 O O . LEU A 1 86 ? -23.746 -14.595 43.110 1.00 80.94 86 LEU A O 1
ATOM 697 N N . TYR A 1 87 ? -23.477 -15.661 45.069 1.00 79.19 87 TYR A N 1
ATOM 698 C CA . TYR A 1 87 ? -24.456 -14.848 45.783 1.00 79.19 87 TYR A CA 1
ATOM 699 C C . TYR A 1 87 ? -23.964 -13.409 45.982 1.00 79.19 87 TYR A C 1
ATOM 701 O O . TYR A 1 87 ? -24.719 -12.468 45.750 1.00 79.19 87 TYR A O 1
ATOM 709 N N . HIS A 1 88 ? -22.687 -13.229 46.329 1.00 82.00 88 HIS A N 1
ATOM 710 C CA . HIS A 1 88 ? -22.076 -11.905 46.446 1.00 82.00 88 HIS A CA 1
ATOM 711 C C . HIS A 1 88 ? -22.075 -11.148 45.104 1.00 82.00 88 HIS A C 1
ATOM 713 O O . HIS A 1 88 ? -22.477 -9.989 45.052 1.00 82.00 88 HIS A O 1
ATOM 719 N N . LEU A 1 89 ? -21.738 -11.819 43.996 1.00 81.19 89 LEU A N 1
ATOM 720 C CA . LEU A 1 89 ? -21.764 -11.252 42.639 1.00 81.19 89 LEU A CA 1
ATOM 721 C C . LEU A 1 89 ? -23.161 -10.842 42.155 1.00 81.19 89 LEU A C 1
ATOM 723 O O . LEU A 1 89 ? -23.267 -10.063 41.210 1.00 81.19 89 LEU A O 1
ATOM 727 N N . ALA A 1 90 ? -24.226 -11.373 42.760 1.00 78.56 90 ALA A N 1
ATOM 728 C CA . ALA A 1 90 ? -25.595 -10.955 42.470 1.00 78.56 90 ALA A CA 1
ATOM 729 C C . ALA A 1 90 ? -26.009 -9.689 43.243 1.00 78.56 90 ALA A C 1
ATOM 731 O O . ALA A 1 90 ? -26.949 -9.015 42.828 1.00 78.56 90 ALA A O 1
ATOM 732 N N . GLY A 1 91 ? -25.339 -9.387 44.362 1.00 71.69 91 GLY A N 1
ATOM 733 C CA . GLY A 1 91 ? -25.666 -8.266 45.251 1.00 71.69 91 GLY A CA 1
ATOM 734 C C . GLY A 1 91 ? -24.669 -7.104 45.231 1.00 71.69 91 GLY A C 1
ATOM 735 O O . GLY A 1 91 ? -25.027 -6.016 45.665 1.00 71.69 91 GLY A O 1
ATOM 736 N N . CYS A 1 92 ? -23.447 -7.307 44.730 1.00 80.31 92 CYS A N 1
ATOM 737 C CA . CYS A 1 92 ? -22.397 -6.289 44.677 1.00 80.31 92 CYS A CA 1
ATOM 738 C C . CYS A 1 92 ? -22.041 -5.939 43.226 1.00 80.31 92 CYS A C 1
ATOM 740 O O . CYS A 1 92 ? -21.467 -6.758 42.503 1.00 80.31 92 CYS A O 1
ATOM 742 N N . GLU A 1 93 ? -22.343 -4.706 42.809 1.00 75.50 93 GLU A N 1
ATOM 743 C CA . GLU A 1 93 ? -22.048 -4.235 41.451 1.00 75.50 93 GLU A CA 1
ATOM 744 C C . GLU A 1 93 ? -20.541 -4.174 41.167 1.00 75.50 93 GLU A C 1
ATOM 746 O O . GLU A 1 93 ? -20.118 -4.526 40.068 1.00 75.50 93 GLU A O 1
ATOM 751 N N . GLU A 1 94 ? -19.713 -3.787 42.138 1.00 77.00 94 GLU A N 1
ATOM 752 C CA . GLU A 1 94 ? -18.262 -3.660 41.943 1.00 77.00 94 GLU A CA 1
ATOM 753 C C . GLU A 1 94 ? -17.605 -5.013 41.647 1.00 77.00 94 GLU A C 1
ATOM 755 O O . GLU A 1 94 ? -16.907 -5.172 40.643 1.00 77.00 94 GLU A O 1
ATOM 760 N N . CYS A 1 95 ? -17.882 -6.026 42.473 1.00 78.44 95 CYS A N 1
ATOM 761 C CA . CYS A 1 95 ? -17.373 -7.376 42.246 1.00 78.44 95 CYS A CA 1
ATOM 762 C C . CYS A 1 95 ? -17.972 -8.007 40.982 1.00 78.44 95 CYS A C 1
ATOM 764 O O . CYS A 1 95 ? -17.294 -8.794 40.321 1.00 78.44 95 CYS A O 1
ATOM 766 N N . HIS A 1 96 ? -19.208 -7.650 40.611 1.00 81.00 96 HIS A N 1
ATOM 767 C CA . HIS A 1 96 ? -19.822 -8.099 39.362 1.00 81.00 96 HIS A CA 1
ATOM 768 C C . HIS A 1 96 ? -19.083 -7.571 38.126 1.00 81.00 96 HIS A C 1
ATOM 770 O O . HIS A 1 96 ? -18.795 -8.344 37.211 1.00 81.00 96 HIS A O 1
ATOM 776 N N . HIS A 1 97 ? -18.735 -6.282 38.102 1.00 79.00 97 HIS A N 1
ATOM 777 C CA . HIS A 1 97 ? -17.959 -5.700 37.003 1.00 79.00 97 HIS A CA 1
ATOM 778 C C . HIS A 1 97 ? -16.560 -6.316 36.924 1.00 79.00 97 HIS A C 1
ATOM 780 O O . HIS A 1 97 ? -16.149 -6.763 35.854 1.00 79.00 97 HIS A O 1
ATOM 786 N N . ALA A 1 98 ? -15.874 -6.452 38.062 1.00 79.31 98 ALA A N 1
ATOM 787 C CA . ALA A 1 98 ? -14.568 -7.103 38.107 1.00 79.31 98 ALA A CA 1
ATOM 788 C C . ALA A 1 98 ? -14.605 -8.563 37.630 1.00 79.31 98 ALA A C 1
ATOM 790 O O . ALA A 1 98 ? -13.684 -9.016 36.950 1.00 79.31 98 ALA A O 1
ATOM 791 N N . TYR A 1 99 ? -15.672 -9.300 37.954 1.00 83.62 99 TYR A N 1
ATOM 792 C CA . TYR A 1 99 ? -15.897 -10.645 37.432 1.00 83.62 99 TYR A CA 1
ATOM 793 C C . TYR A 1 99 ? -16.002 -10.656 35.903 1.00 83.62 99 TYR A C 1
ATOM 795 O O . TYR A 1 99 ? -15.354 -11.489 35.274 1.00 83.62 99 TYR A O 1
ATOM 803 N N . LEU A 1 100 ? -16.788 -9.755 35.304 1.00 84.75 100 LEU A N 1
ATOM 804 C CA . LEU A 1 100 ? -16.951 -9.692 33.847 1.00 84.75 100 LEU A CA 1
ATOM 805 C C . LEU A 1 100 ? -15.627 -9.363 33.144 1.00 84.75 100 LEU A C 1
ATOM 807 O O . LEU A 1 100 ? -15.248 -10.067 32.206 1.00 84.75 100 LEU A O 1
ATOM 811 N N . ASP A 1 101 ? -14.896 -8.368 33.649 1.00 81.94 101 ASP A N 1
ATOM 812 C CA . ASP A 1 101 ? -13.606 -7.948 33.089 1.00 81.94 101 ASP A CA 1
ATOM 813 C C . ASP A 1 101 ? -12.563 -9.075 33.159 1.00 81.94 101 ASP A C 1
ATOM 815 O O . ASP A 1 101 ? -11.860 -9.365 32.182 1.00 81.94 101 ASP A O 1
ATOM 819 N N . LEU A 1 102 ? -12.479 -9.758 34.306 1.00 82.88 102 LEU A N 1
ATOM 820 C CA . LEU A 1 102 ? -11.579 -10.898 34.485 1.00 82.88 102 LEU A CA 1
ATOM 821 C C . LEU A 1 102 ? -12.019 -12.111 33.660 1.00 82.88 102 LEU A C 1
ATOM 823 O O . LEU A 1 102 ? -11.161 -12.831 33.149 1.00 82.88 102 LEU A O 1
ATOM 827 N N . TYR A 1 103 ? -13.325 -12.345 33.513 1.00 82.50 103 TYR A N 1
ATOM 828 C CA . TYR A 1 103 ? -13.858 -13.460 32.734 1.00 82.50 103 TYR A CA 1
ATOM 829 C C . TYR A 1 103 ? -13.499 -13.321 31.259 1.00 82.50 103 TYR A C 1
ATOM 831 O O . TYR A 1 103 ? -13.001 -14.276 30.661 1.00 82.50 103 TYR A O 1
ATOM 839 N N . ASP A 1 104 ? -13.691 -12.134 30.685 1.00 78.25 104 ASP A N 1
ATOM 840 C CA . ASP A 1 104 ? -13.303 -11.869 29.302 1.00 78.25 104 ASP A CA 1
ATOM 841 C C . ASP A 1 104 ? -11.787 -11.994 29.115 1.00 78.25 104 ASP A C 1
ATOM 843 O O . ASP A 1 104 ? -11.345 -12.706 28.211 1.00 78.25 104 ASP A O 1
ATOM 847 N N . SER A 1 105 ? -10.999 -11.425 30.030 1.00 80.50 105 SER A N 1
ATOM 848 C CA . SER A 1 105 ? -9.532 -11.493 29.984 1.00 80.50 105 SER A CA 1
ATOM 849 C C . SER A 1 105 ? -8.999 -12.934 30.049 1.00 80.50 105 SER A C 1
ATOM 851 O O . SER A 1 105 ? -8.139 -13.329 29.259 1.00 80.50 105 SER A O 1
ATOM 853 N N . LEU A 1 106 ? -9.513 -13.753 30.973 1.00 78.25 106 LEU A N 1
ATOM 854 C CA . LEU A 1 106 ? -9.081 -15.147 31.141 1.00 78.25 106 LEU A CA 1
ATOM 855 C C . LEU A 1 106 ? -9.602 -16.049 30.021 1.00 78.25 106 LEU A C 1
ATOM 857 O O . LEU A 1 106 ? -8.891 -16.952 29.577 1.00 78.25 106 LEU A O 1
ATOM 861 N N . ARG A 1 107 ? -10.809 -15.794 29.511 1.00 78.94 107 ARG A N 1
ATOM 862 C CA . ARG A 1 107 ? -11.340 -16.509 28.346 1.00 78.94 107 ARG A CA 1
ATOM 863 C C . ARG A 1 107 ? -10.482 -16.265 27.106 1.00 78.94 107 ARG A C 1
ATOM 865 O O . ARG A 1 107 ? -10.198 -17.222 26.385 1.00 78.94 107 ARG A O 1
ATOM 872 N N . GLU A 1 108 ? -10.049 -15.025 26.881 1.00 71.12 108 GLU A N 1
ATOM 873 C CA . GLU A 1 108 ? -9.125 -14.676 25.794 1.00 71.12 108 GLU A CA 1
ATOM 874 C C . GLU A 1 108 ? -7.736 -15.304 25.982 1.00 71.12 108 GLU A C 1
ATOM 876 O O . GLU A 1 108 ? -7.137 -15.769 25.013 1.00 71.12 108 GLU A O 1
ATOM 881 N N . ALA A 1 109 ? -7.241 -15.393 27.220 1.00 72.56 109 ALA A N 1
ATOM 882 C CA . ALA A 1 109 ? -5.954 -16.026 27.512 1.00 72.56 109 ALA A CA 1
ATOM 883 C C . ALA A 1 109 ? -5.954 -17.554 27.285 1.00 72.56 109 ALA A C 1
ATOM 885 O O . ALA A 1 109 ? -4.951 -18.107 26.832 1.00 72.56 109 ALA A O 1
ATOM 886 N N . ILE A 1 110 ? -7.056 -18.248 27.597 1.00 68.06 110 ILE A N 1
ATOM 887 C CA . ILE A 1 110 ? -7.161 -19.720 27.494 1.00 68.06 110 ILE A CA 1
ATOM 888 C C . ILE A 1 110 ? -7.508 -20.178 26.074 1.00 68.06 110 ILE A C 1
ATOM 890 O O . ILE A 1 110 ? -7.045 -21.229 25.623 1.00 68.06 110 ILE A O 1
ATOM 894 N N . HIS A 1 111 ? -8.310 -19.396 25.354 1.00 61.16 111 HIS A N 1
ATOM 895 C CA . HIS A 1 111 ? -8.593 -19.613 23.943 1.00 61.16 111 HIS A CA 1
ATOM 896 C C . HIS A 1 111 ? -7.960 -18.478 23.142 1.00 61.16 111 HIS A C 1
ATOM 898 O O . HIS A 1 111 ? -8.671 -17.523 22.821 1.00 61.16 111 HIS A O 1
ATOM 904 N N . PRO A 1 112 ? -6.660 -18.567 22.793 1.00 48.59 112 PRO A N 1
ATOM 905 C CA . PRO A 1 112 ? -6.043 -17.611 21.890 1.00 48.59 112 PRO A CA 1
ATOM 906 C C . PRO A 1 112 ? -6.705 -17.770 20.519 1.00 48.59 112 PRO A C 1
ATOM 908 O O . PRO A 1 112 ? -6.270 -18.554 19.676 1.00 48.59 112 PRO A O 1
ATOM 911 N N . GLN A 1 113 ? -7.817 -17.065 20.311 1.00 44.91 113 GLN A N 1
ATOM 912 C CA . GLN A 1 113 ? -8.332 -16.834 18.978 1.00 44.91 113 GLN A CA 1
ATOM 913 C C . GLN A 1 113 ? -7.243 -16.090 18.213 1.00 44.91 113 GLN A C 1
ATOM 915 O O . GLN A 1 113 ? -6.642 -15.146 18.729 1.00 44.91 113 GLN A O 1
ATOM 920 N N . GLU A 1 114 ? -6.979 -16.570 17.001 1.00 43.09 114 GLU A N 1
ATOM 921 C CA . GLU A 1 114 ? -6.080 -15.967 16.026 1.00 43.09 114 GLU A CA 1
ATOM 922 C C . GLU A 1 114 ? -6.143 -14.439 16.096 1.00 43.09 114 GLU A C 1
ATOM 924 O O . GLU A 1 114 ? -7.229 -13.861 16.040 1.00 43.09 114 GLU A O 1
ATOM 929 N N . SER A 1 115 ? -4.965 -13.824 16.260 1.00 44.09 115 SER A N 1
ATOM 930 C CA . SER A 1 115 ? -4.670 -12.386 16.229 1.00 44.09 115 SER A CA 1
ATOM 931 C C . SER A 1 115 ? -5.869 -11.497 15.883 1.00 44.09 115 SER A C 1
ATOM 933 O O . SER A 1 115 ? -6.044 -11.072 14.736 1.00 44.09 115 SER A O 1
ATOM 935 N N . ARG A 1 116 ? -6.703 -11.198 16.882 1.00 44.00 116 ARG A N 1
ATOM 936 C CA . ARG A 1 116 ? -7.753 -10.194 16.735 1.00 44.00 116 ARG A CA 1
ATOM 937 C C . ARG A 1 116 ? -7.102 -8.821 16.908 1.00 44.00 116 ARG A C 1
ATOM 939 O O . ARG A 1 116 ? -6.415 -8.605 17.907 1.00 44.00 116 ARG A O 1
ATOM 946 N N . PRO A 1 117 ? -7.274 -7.882 15.967 1.00 48.47 117 PRO A N 1
ATOM 947 C CA . PRO A 1 117 ? -6.733 -6.546 16.136 1.00 48.47 117 PRO A CA 1
ATOM 948 C C . PRO A 1 117 ? -7.499 -5.846 17.264 1.00 48.47 117 PRO A C 1
ATOM 950 O O . PRO A 1 117 ? -8.701 -5.601 17.159 1.00 48.47 117 PRO A O 1
ATOM 953 N N . LEU A 1 118 ? -6.788 -5.530 18.345 1.00 50.78 118 LEU A N 1
ATOM 954 C CA . LEU A 1 118 ? -7.236 -4.615 19.390 1.00 50.78 118 LEU A CA 1
ATOM 955 C C . LEU A 1 118 ? -7.464 -3.234 18.767 1.00 50.78 118 LEU A C 1
ATOM 957 O O . LEU A 1 118 ? -6.509 -2.491 18.566 1.00 50.78 118 LEU A O 1
ATOM 961 N N . LEU A 1 119 ? -8.716 -2.903 18.436 1.00 46.47 119 LEU A N 1
ATOM 962 C CA . LEU A 1 119 ? -9.197 -1.528 18.254 1.00 46.47 119 LEU A CA 1
ATOM 963 C C . LEU A 1 119 ? -10.736 -1.497 18.192 1.00 46.47 119 LEU A C 1
ATOM 965 O O . LEU A 1 119 ? -11.339 -1.786 17.161 1.00 46.47 119 LEU A O 1
ATOM 969 N N . GLY A 1 120 ? -11.357 -1.069 19.297 1.00 42.41 120 GLY A N 1
ATOM 970 C CA . GLY A 1 120 ? -12.681 -0.441 19.296 1.00 42.41 120 GLY A CA 1
ATOM 971 C C . GLY A 1 120 ? -13.838 -1.287 19.826 1.00 42.41 120 GLY A C 1
ATOM 972 O O . GLY A 1 120 ? -14.606 -1.853 19.052 1.00 42.41 120 GLY A O 1
ATOM 973 N N . GLN A 1 121 ? -14.062 -1.251 21.143 1.00 41.53 121 GLN A N 1
ATOM 974 C CA . GLN A 1 121 ? -15.396 -1.455 21.712 1.00 41.53 121 GLN A CA 1
ATOM 975 C C . GLN A 1 121 ? -16.299 -0.283 21.298 1.00 41.53 121 GLN A C 1
ATOM 977 O O . GLN A 1 121 ? -16.439 0.734 21.969 1.00 41.53 121 GLN A O 1
ATOM 982 N N . GLY A 1 122 ? -16.884 -0.425 20.120 1.00 45.94 122 GLY A N 1
ATOM 983 C CA . GLY A 1 122 ? -17.965 0.387 19.598 1.00 45.94 122 GLY A CA 1
ATOM 984 C C . GLY A 1 122 ? -18.533 -0.391 18.427 1.00 45.94 122 GLY A C 1
ATOM 985 O O . GLY A 1 122 ? -17.788 -0.819 17.557 1.00 45.94 122 GLY A O 1
ATOM 986 N N . THR A 1 123 ? -19.840 -0.612 18.400 1.00 46.81 123 THR A N 1
ATOM 987 C CA . THR A 1 123 ? -20.577 -1.473 17.451 1.00 46.81 123 THR A CA 1
ATOM 988 C C . THR A 1 123 ? -20.510 -1.045 15.972 1.00 46.81 123 THR A C 1
ATOM 990 O O . THR A 1 123 ? -21.342 -1.448 15.161 1.00 46.81 123 THR A O 1
ATOM 993 N N . ARG A 1 124 ? -19.531 -0.222 15.584 1.00 51.22 124 ARG A N 1
ATOM 994 C CA . ARG A 1 124 ? -19.265 0.192 14.209 1.00 51.22 124 ARG A CA 1
ATOM 995 C C . ARG A 1 124 ? -18.090 -0.618 13.683 1.00 51.22 124 ARG A C 1
ATOM 997 O O . ARG A 1 124 ? -16.949 -0.405 14.079 1.00 51.22 124 ARG A O 1
ATOM 1004 N N . THR A 1 125 ? -18.379 -1.538 12.771 1.00 61.72 125 THR A N 1
ATOM 1005 C CA . THR A 1 125 ? -17.348 -2.176 11.952 1.00 61.72 125 THR A CA 1
ATOM 1006 C C . THR A 1 125 ? -16.533 -1.096 11.231 1.00 61.72 125 THR A C 1
ATOM 1008 O O . THR A 1 125 ? -17.054 -0.020 10.932 1.00 61.72 125 THR A O 1
ATOM 1011 N N . LEU A 1 126 ? -15.264 -1.371 10.908 1.00 63.75 126 LEU A N 1
ATOM 1012 C CA . LEU A 1 126 ? -14.417 -0.455 10.120 1.00 63.75 126 LEU A CA 1
ATOM 1013 C C . LEU A 1 126 ? -15.089 0.003 8.808 1.00 63.75 126 LEU A C 1
ATOM 1015 O O . LEU A 1 126 ? -14.785 1.079 8.305 1.00 63.75 126 LEU A O 1
ATOM 1019 N N . GLU A 1 127 ? -16.021 -0.793 8.281 1.00 66.06 127 GLU A N 1
ATOM 1020 C CA . GLU A 1 127 ? -16.839 -0.484 7.102 1.00 66.06 127 GLU A CA 1
ATOM 1021 C C . GLU A 1 127 ? -17.887 0.613 7.352 1.00 66.06 127 GLU A C 1
ATOM 1023 O O . GLU A 1 127 ? -18.195 1.391 6.451 1.00 66.06 127 GLU A O 1
ATOM 1028 N N . ALA A 1 128 ? -18.414 0.711 8.576 1.00 69.12 128 ALA A N 1
ATOM 1029 C CA . ALA A 1 128 ? -19.368 1.741 8.989 1.00 69.12 128 ALA A CA 1
ATOM 1030 C C . ALA A 1 128 ? -18.684 3.048 9.439 1.00 69.12 128 ALA A C 1
ATOM 1032 O O . ALA A 1 128 ? -19.355 4.047 9.723 1.00 69.12 128 ALA A O 1
ATOM 1033 N N . THR A 1 129 ? -17.353 3.059 9.526 1.00 76.62 129 THR A N 1
ATOM 1034 C CA . THR A 1 129 ? -16.579 4.217 9.975 1.00 76.62 129 THR A CA 1
ATOM 1035 C C . THR A 1 129 ? -16.493 5.284 8.876 1.00 76.62 129 THR A C 1
ATOM 1037 O O . THR A 1 129 ? -16.139 4.981 7.735 1.00 76.62 129 THR A O 1
ATOM 1040 N N . PRO A 1 130 ? -16.756 6.570 9.184 1.00 83.88 130 PRO A N 1
ATOM 1041 C CA . PRO A 1 130 ? -16.601 7.647 8.213 1.00 83.88 130 PRO A CA 1
ATOM 1042 C C . PRO A 1 130 ? -15.180 7.703 7.638 1.00 83.88 130 PRO A C 1
ATOM 1044 O O . PRO A 1 130 ? -14.201 7.697 8.382 1.00 83.88 130 PRO A O 1
ATOM 1047 N N . GLN A 1 131 ? -15.051 7.864 6.319 1.00 84.56 131 GLN A N 1
ATOM 1048 C CA . GLN A 1 131 ? -13.749 7.816 5.633 1.00 84.56 131 GLN A CA 1
ATOM 1049 C C . GLN A 1 131 ? -12.734 8.848 6.143 1.00 84.56 131 GLN A C 1
ATOM 1051 O O . GLN A 1 131 ? -11.541 8.569 6.176 1.00 84.56 131 GLN A O 1
ATOM 1056 N N . ARG A 1 132 ? -13.191 10.023 6.599 1.00 82.00 132 ARG A N 1
ATOM 1057 C CA . ARG A 1 132 ? -12.311 11.019 7.237 1.00 82.00 132 ARG A CA 1
ATOM 1058 C C . ARG A 1 132 ? -11.693 10.501 8.535 1.00 82.00 132 ARG A C 1
ATOM 1060 O O . ARG A 1 132 ? -10.526 10.760 8.785 1.00 82.00 132 ARG A O 1
ATOM 1067 N N . MET A 1 133 ? -12.458 9.762 9.337 1.00 83.31 133 MET A N 1
ATOM 1068 C CA . MET A 1 133 ? -11.972 9.174 10.585 1.00 83.31 133 MET A CA 1
ATOM 1069 C C . MET A 1 133 ? -10.960 8.061 10.302 1.00 83.31 133 MET A C 1
ATOM 1071 O O . MET A 1 133 ? -9.926 8.018 10.956 1.00 83.31 133 MET A O 1
ATOM 1075 N N . LEU A 1 134 ? -11.199 7.238 9.272 1.00 86.69 134 LEU A N 1
ATOM 1076 C CA . LEU A 1 134 ? -10.207 6.268 8.788 1.00 86.69 134 LEU A CA 1
ATOM 1077 C C . LEU A 1 134 ? -8.919 6.963 8.325 1.00 86.69 134 LEU A C 1
ATOM 1079 O O . LEU A 1 134 ? -7.828 6.521 8.664 1.00 86.69 134 LEU A O 1
ATOM 1083 N N . GLY A 1 135 ? -9.037 8.089 7.614 1.00 84.56 135 GLY A N 1
ATOM 1084 C CA . GLY A 1 135 ? -7.881 8.890 7.211 1.00 84.56 135 GLY A CA 1
ATOM 1085 C C . GLY A 1 135 ? -7.089 9.449 8.398 1.00 84.56 135 GLY A C 1
ATOM 1086 O O . GLY A 1 135 ? -5.863 9.374 8.398 1.00 84.56 135 GLY A O 1
ATOM 1087 N N . HIS A 1 136 ? -7.772 9.956 9.430 1.00 85.25 136 HIS A N 1
ATOM 1088 C CA . HIS A 1 136 ? -7.120 10.391 10.669 1.00 85.25 136 HIS A CA 1
ATOM 1089 C C . HIS A 1 136 ? -6.441 9.233 11.400 1.00 85.25 136 HIS A C 1
ATOM 1091 O O . HIS A 1 136 ? -5.310 9.393 11.843 1.00 85.25 136 HIS A O 1
ATOM 1097 N N . LEU A 1 137 ? -7.086 8.067 11.471 1.00 88.81 137 LEU A N 1
ATOM 1098 C CA . LEU A 1 137 ? -6.509 6.876 12.089 1.00 88.81 137 LEU A CA 1
ATOM 1099 C C . LEU A 1 137 ? -5.218 6.444 11.380 1.00 88.81 137 LEU A C 1
ATOM 1101 O O . LEU A 1 137 ? -4.211 6.229 12.047 1.00 88.81 137 LEU A O 1
ATOM 1105 N N . CYS A 1 138 ? -5.208 6.392 10.043 1.00 88.56 138 CYS A N 1
ATOM 1106 C CA . CYS A 1 138 ? -3.990 6.126 9.269 1.00 88.56 138 CYS A CA 1
ATOM 1107 C C . CYS A 1 138 ? -2.862 7.109 9.614 1.00 88.56 138 CYS A C 1
ATOM 1109 O O . CYS A 1 138 ? -1.739 6.674 9.858 1.00 88.56 138 CYS A O 1
ATOM 1111 N N . LEU A 1 139 ? -3.155 8.413 9.677 1.00 88.44 139 LEU A N 1
ATOM 1112 C CA . LEU A 1 139 ? -2.157 9.422 10.044 1.00 88.44 139 LEU A CA 1
ATOM 1113 C C . LEU A 1 139 ? -1.625 9.210 11.455 1.00 88.44 139 LEU A C 1
ATOM 1115 O O . LEU A 1 139 ? -0.416 9.227 11.650 1.00 88.44 139 LEU A O 1
ATOM 1119 N N . THR A 1 140 ? -2.505 8.966 12.427 1.00 90.50 140 THR A N 1
ATOM 1120 C CA . THR A 1 140 ? -2.097 8.708 13.811 1.00 90.50 140 THR A CA 1
ATOM 1121 C C . THR A 1 140 ? -1.188 7.484 13.905 1.00 90.50 140 THR A C 1
ATOM 1123 O O . THR A 1 140 ? -0.161 7.559 14.573 1.00 90.50 140 THR A O 1
ATOM 1126 N N . LEU A 1 141 ? -1.509 6.395 13.201 1.00 90.69 141 LEU A N 1
ATOM 1127 C CA . LEU A 1 141 ? -0.674 5.190 13.164 1.00 90.69 141 LEU A CA 1
ATOM 1128 C C . LEU A 1 141 ? 0.705 5.465 12.546 1.00 90.69 141 LEU A C 1
ATOM 1130 O O . LEU A 1 141 ? 1.718 5.039 13.096 1.00 90.69 141 LEU A O 1
ATOM 1134 N N . ILE A 1 142 ? 0.760 6.218 11.441 1.00 88.94 142 ILE A N 1
ATOM 1135 C CA . ILE A 1 142 ? 2.025 6.601 10.793 1.00 88.94 142 ILE A CA 1
ATOM 1136 C C . ILE A 1 142 ? 2.857 7.508 11.713 1.00 88.94 142 ILE A C 1
ATOM 1138 O O . ILE A 1 142 ? 4.056 7.286 11.867 1.00 88.94 142 ILE A O 1
ATOM 1142 N N . SER A 1 143 ? 2.237 8.490 12.373 1.00 88.94 143 SER A N 1
ATOM 1143 C CA . SER A 1 143 ? 2.924 9.373 13.324 1.00 88.94 143 SER A CA 1
ATOM 1144 C C . SER A 1 143 ? 3.429 8.627 14.563 1.00 88.94 143 SER A C 1
ATOM 1146 O O . SER A 1 143 ? 4.516 8.926 15.052 1.00 88.94 143 SER A O 1
ATOM 1148 N N . GLN A 1 144 ? 2.680 7.642 15.066 1.00 90.38 144 GLN A N 1
ATOM 1149 C CA . GLN A 1 144 ? 3.134 6.787 16.168 1.00 90.38 144 GLN A CA 1
ATOM 1150 C C . GLN A 1 144 ? 4.317 5.911 15.749 1.00 90.38 144 GLN A C 1
ATOM 1152 O O . GLN A 1 144 ? 5.297 5.827 16.486 1.00 90.38 144 GLN A O 1
ATOM 1157 N N . ALA A 1 145 ? 4.266 5.315 14.554 1.00 89.69 145 ALA A N 1
ATOM 1158 C CA . ALA A 1 145 ? 5.387 4.552 14.013 1.00 89.69 145 ALA A CA 1
ATOM 1159 C C . ALA A 1 145 ? 6.649 5.418 13.892 1.00 89.69 145 ALA A C 1
ATOM 1161 O O . ALA A 1 145 ? 7.735 4.986 14.271 1.00 89.69 145 ALA A O 1
ATOM 1162 N N . GLU A 1 146 ? 6.509 6.661 13.426 1.00 90.38 146 GLU A N 1
ATOM 1163 C CA . GLU A 1 146 ? 7.619 7.610 13.379 1.00 90.38 146 GLU A CA 1
ATOM 1164 C C . GLU A 1 146 ? 8.182 7.917 14.769 1.00 90.38 146 GLU A C 1
ATOM 1166 O O . GLU A 1 146 ? 9.401 7.898 14.938 1.00 90.38 146 GLU A O 1
ATOM 1171 N N . ALA A 1 147 ? 7.326 8.189 15.757 1.00 89.44 147 ALA A N 1
ATOM 1172 C CA . ALA A 1 147 ? 7.769 8.475 17.118 1.00 89.44 147 ALA A CA 1
ATOM 1173 C C . ALA A 1 147 ? 8.580 7.306 17.702 1.00 89.44 147 ALA A C 1
ATOM 1175 O O . ALA A 1 147 ? 9.657 7.537 18.250 1.00 89.44 147 ALA A O 1
ATOM 1176 N N . ILE A 1 148 ? 8.114 6.069 17.496 1.00 89.12 148 ILE A N 1
ATOM 1177 C CA . ILE A 1 148 ? 8.823 4.846 17.900 1.00 89.12 148 ILE A CA 1
ATOM 1178 C C . ILE A 1 148 ? 10.178 4.748 17.193 1.00 89.12 148 ILE A C 1
ATOM 1180 O O . ILE A 1 148 ? 11.195 4.569 17.851 1.00 89.12 148 ILE A O 1
ATOM 1184 N N . LEU A 1 149 ? 10.239 4.934 15.869 1.00 87.00 149 LEU A N 1
ATOM 1185 C CA . LEU A 1 149 ? 11.508 4.870 15.128 1.00 87.00 149 LEU A CA 1
ATOM 1186 C C . LEU A 1 149 ? 12.495 5.960 15.560 1.00 87.00 149 LEU A C 1
ATOM 1188 O O . LEU A 1 149 ? 13.698 5.716 15.655 1.00 87.00 149 LEU A O 1
ATOM 1192 N N . GLN A 1 150 ? 12.009 7.173 15.824 1.00 88.50 150 GLN A N 1
ATOM 1193 C CA . GLN A 1 150 ? 12.847 8.264 16.318 1.00 88.50 150 GLN A CA 1
ATOM 1194 C C . GLN A 1 150 ? 13.357 7.993 17.735 1.00 88.50 150 GLN A C 1
ATOM 1196 O O . GLN A 1 150 ? 14.508 8.319 18.029 1.00 88.50 150 GLN A O 1
ATOM 1201 N N . GLN A 1 151 ? 12.527 7.411 18.601 1.00 87.06 151 GLN A N 1
ATOM 1202 C CA . GLN A 1 151 ? 12.917 7.022 19.951 1.00 87.06 151 GLN A CA 1
ATOM 1203 C C . GLN A 1 151 ? 13.931 5.874 19.921 1.00 87.06 151 GLN A C 1
ATOM 1205 O O . GLN A 1 151 ? 15.010 6.018 20.486 1.00 87.06 151 GLN A O 1
ATOM 1210 N N . ALA A 1 152 ? 13.664 4.818 19.154 1.00 85.62 152 ALA A N 1
ATOM 1211 C CA . ALA A 1 152 ? 14.570 3.689 18.954 1.00 85.62 152 ALA A CA 1
ATOM 1212 C C . ALA A 1 152 ? 15.959 4.126 18.466 1.00 85.62 152 ALA A C 1
ATOM 1214 O O . ALA A 1 152 ? 16.978 3.642 18.952 1.00 85.62 152 ALA A O 1
ATOM 1215 N N . ARG A 1 153 ? 16.020 5.116 17.564 1.00 83.31 153 ARG A N 1
ATOM 1216 C CA . ARG A 1 153 ? 17.286 5.721 17.113 1.00 83.31 153 ARG A CA 1
ATOM 1217 C C . ARG A 1 153 ? 18.033 6.474 18.217 1.00 83.31 153 ARG A C 1
ATOM 1219 O O . ARG A 1 153 ? 19.258 6.488 18.204 1.00 83.31 153 ARG A O 1
ATOM 1226 N N . ARG A 1 154 ? 17.326 7.140 19.136 1.00 85.19 154 ARG A N 1
ATOM 1227 C CA . ARG A 1 154 ? 17.950 7.850 20.270 1.00 85.19 154 ARG A CA 1
ATOM 1228 C C . ARG A 1 154 ? 18.442 6.863 21.325 1.00 85.19 154 ARG A C 1
ATOM 1230 O O . ARG A 1 154 ? 19.573 6.977 21.792 1.00 85.19 154 ARG A O 1
ATOM 1237 N N . ASP A 1 155 ? 17.616 5.872 21.629 1.00 86.00 155 ASP A N 1
ATOM 1238 C CA . ASP A 1 155 ? 17.833 4.916 22.715 1.00 86.00 155 ASP A CA 1
ATOM 1239 C C . ASP A 1 155 ? 18.645 3.687 22.265 1.00 86.00 155 ASP A C 1
ATOM 1241 O O . ASP A 1 155 ? 18.993 2.840 23.084 1.00 86.00 155 ASP A O 1
ATOM 1245 N N . HIS A 1 156 ? 18.986 3.604 20.971 1.00 78.19 156 HIS A N 1
ATOM 1246 C CA . HIS A 1 156 ? 19.657 2.466 20.329 1.00 78.19 156 HIS A CA 1
ATOM 1247 C C . HIS A 1 156 ? 18.939 1.127 20.602 1.00 78.19 156 HIS A C 1
ATOM 1249 O O . HIS A 1 156 ? 19.576 0.078 20.730 1.00 78.19 156 HIS A O 1
ATOM 1255 N N . SER A 1 157 ? 17.606 1.165 20.709 1.00 78.38 157 SER A N 1
ATOM 1256 C CA . SER A 1 157 ? 16.747 0.003 20.956 1.00 78.38 157 SER A CA 1
ATOM 1257 C C . SER A 1 157 ? 16.210 -0.588 19.645 1.00 78.38 157 SER A C 1
ATOM 1259 O O . SER A 1 157 ? 16.130 0.087 18.620 1.00 78.38 157 SER A O 1
ATOM 1261 N N . ASN A 1 158 ? 15.841 -1.873 19.656 1.00 73.12 158 ASN A N 1
ATOM 1262 C CA . ASN A 1 158 ? 15.279 -2.558 18.488 1.00 73.12 158 ASN A CA 1
ATOM 1263 C C . ASN A 1 158 ? 13.741 -2.588 18.550 1.00 73.12 158 ASN A C 1
ATOM 1265 O O . ASN A 1 158 ? 13.144 -3.617 18.862 1.00 73.12 158 ASN A O 1
ATOM 1269 N N . GLU A 1 159 ? 13.102 -1.451 18.270 1.00 79.19 159 GLU A N 1
ATOM 1270 C CA . GLU A 1 159 ? 11.630 -1.322 18.224 1.00 79.19 159 GLU A CA 1
ATOM 1271 C C . GLU A 1 159 ? 11.074 -1.267 16.786 1.00 79.19 159 GLU A C 1
ATOM 1273 O O . GLU A 1 159 ? 9.926 -0.881 16.543 1.00 79.19 159 GLU A O 1
ATOM 1278 N N . GLU A 1 160 ? 11.873 -1.690 15.802 1.00 80.69 160 GLU A N 1
ATOM 1279 C CA . GLU A 1 160 ? 11.502 -1.652 14.383 1.00 80.69 160 GLU A CA 1
ATOM 1280 C C . GLU A 1 160 ? 10.294 -2.539 14.048 1.00 80.69 160 GLU A C 1
ATOM 1282 O O . GLU A 1 160 ? 9.536 -2.233 13.125 1.00 80.69 160 GLU A O 1
ATOM 1287 N N . SER A 1 161 ? 10.084 -3.630 14.790 1.00 83.25 161 SER A N 1
ATOM 1288 C CA . SER A 1 161 ? 8.946 -4.537 14.598 1.00 83.25 161 SER A CA 1
ATOM 1289 C C . SER A 1 161 ? 7.614 -3.872 14.956 1.00 83.25 161 SER A C 1
ATOM 1291 O O . SER A 1 161 ? 6.657 -3.972 14.186 1.00 83.25 161 SER A O 1
ATOM 1293 N N . SER A 1 162 ? 7.565 -3.135 16.069 1.00 84.69 162 SER A N 1
ATOM 1294 C CA . SER A 1 162 ? 6.385 -2.387 16.516 1.00 84.69 162 SER A CA 1
ATOM 1295 C C . SER A 1 162 ? 6.033 -1.266 15.542 1.00 84.69 162 SER A C 1
ATOM 1297 O O . SER A 1 162 ? 4.878 -1.130 15.134 1.00 84.69 162 SER A O 1
ATOM 1299 N N . ALA A 1 163 ? 7.037 -0.503 15.095 1.00 86.81 163 ALA A N 1
ATOM 1300 C CA . ALA A 1 163 ? 6.837 0.519 14.073 1.00 86.81 163 ALA A CA 1
ATOM 1301 C C . ALA A 1 163 ? 6.339 -0.090 12.752 1.00 86.81 163 ALA A C 1
ATOM 1303 O O . ALA A 1 163 ? 5.378 0.408 12.164 1.00 86.81 163 ALA A O 1
ATOM 1304 N N . ARG A 1 164 ? 6.931 -1.209 12.312 1.00 86.81 164 ARG A N 1
ATOM 1305 C CA . ARG A 1 164 ? 6.491 -1.929 11.108 1.00 86.81 164 ARG A CA 1
ATOM 1306 C C . ARG A 1 164 ? 5.034 -2.388 11.228 1.00 86.81 164 ARG A C 1
ATOM 1308 O O . ARG A 1 164 ? 4.280 -2.171 10.284 1.00 86.81 164 ARG A O 1
ATOM 1315 N N . ALA A 1 165 ? 4.613 -2.938 12.368 1.00 87.06 165 ALA A N 1
ATOM 1316 C CA . ALA A 1 165 ? 3.228 -3.367 12.589 1.00 87.06 165 ALA A CA 1
ATOM 1317 C C . ALA A 1 165 ? 2.221 -2.204 12.469 1.00 87.06 165 ALA A C 1
ATOM 1319 O O . ALA A 1 165 ? 1.168 -2.351 11.843 1.00 87.06 165 ALA A O 1
ATOM 1320 N N . LEU A 1 166 ? 2.557 -1.020 12.993 1.00 89.12 166 LEU A N 1
ATOM 1321 C CA . LEU A 1 166 ? 1.719 0.178 12.855 1.00 89.12 166 LEU A CA 1
ATOM 1322 C C . LEU A 1 166 ? 1.597 0.637 11.396 1.00 89.12 166 LEU A C 1
ATOM 1324 O O . LEU A 1 166 ? 0.497 0.962 10.941 1.00 89.12 166 LEU A O 1
ATOM 1328 N N . LEU A 1 167 ? 2.698 0.622 10.638 1.00 89.88 167 LEU A N 1
ATOM 1329 C CA . LEU A 1 167 ? 2.684 0.967 9.211 1.00 89.88 167 LEU A CA 1
ATOM 1330 C C . LEU A 1 167 ? 1.893 -0.057 8.383 1.00 89.88 167 LEU A C 1
ATOM 1332 O O . LEU A 1 167 ? 1.131 0.326 7.493 1.00 89.88 167 LEU A O 1
ATOM 1336 N N . GLN A 1 168 ? 2.021 -1.347 8.701 1.00 89.81 168 GLN A N 1
ATOM 1337 C CA . GLN A 1 168 ? 1.217 -2.410 8.096 1.00 89.81 168 GLN A CA 1
ATOM 1338 C C . GLN A 1 168 ? -0.275 -2.190 8.356 1.00 89.81 168 GLN A C 1
ATOM 1340 O O . GLN A 1 168 ? -1.083 -2.286 7.431 1.00 89.81 168 GLN A O 1
ATOM 1345 N N . LEU A 1 169 ? -0.657 -1.854 9.589 1.00 88.56 169 LEU A N 1
ATOM 1346 C CA . LEU A 1 169 ? -2.048 -1.569 9.929 1.00 88.56 169 LEU A CA 1
ATOM 1347 C C . LEU A 1 169 ? -2.567 -0.326 9.192 1.00 88.56 169 LEU A C 1
ATOM 1349 O O . LEU A 1 169 ? -3.671 -0.351 8.641 1.00 88.56 169 LEU A O 1
ATOM 1353 N N . ALA A 1 170 ? -1.761 0.736 9.114 1.00 89.06 170 ALA A N 1
ATOM 1354 C CA . ALA A 1 170 ? -2.107 1.9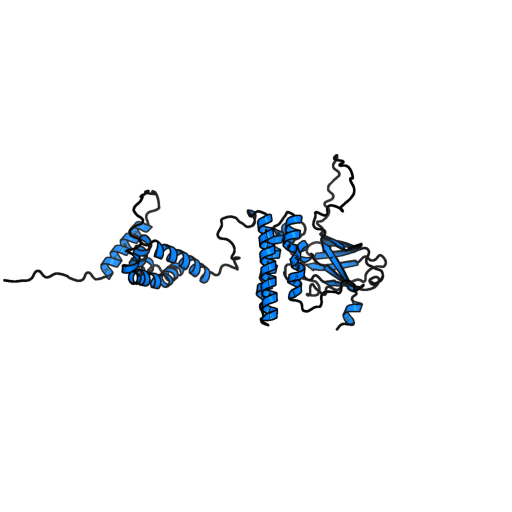43 8.368 1.00 89.06 170 ALA A CA 1
ATOM 1355 C C . ALA A 1 170 ? -2.374 1.641 6.883 1.00 89.06 170 ALA A C 1
ATOM 1357 O O . ALA A 1 170 ? -3.351 2.147 6.324 1.00 89.06 170 ALA A O 1
ATOM 1358 N N . LEU A 1 171 ? -1.562 0.775 6.265 1.00 88.75 171 LEU A N 1
ATOM 1359 C CA . LEU A 1 171 ? -1.756 0.308 4.890 1.00 88.75 171 LEU A CA 1
ATOM 1360 C C . LEU A 1 171 ? -3.083 -0.442 4.712 1.00 88.75 171 LEU A C 1
ATOM 1362 O O . LEU A 1 171 ? -3.863 -0.081 3.828 1.00 88.75 171 LEU A O 1
ATOM 1366 N N . HIS A 1 172 ? -3.385 -1.415 5.576 1.00 88.62 172 HIS A N 1
ATOM 1367 C CA . HIS A 1 172 ? -4.643 -2.170 5.509 1.00 88.62 172 HIS A CA 1
ATOM 1368 C C . HIS A 1 172 ? -5.876 -1.273 5.687 1.00 88.62 172 HIS A C 1
ATOM 1370 O O . HIS A 1 172 ? -6.852 -1.401 4.949 1.00 88.62 172 HIS A O 1
ATOM 1376 N N . ILE A 1 173 ? -5.835 -0.320 6.623 1.00 88.19 173 ILE A N 1
ATOM 1377 C CA . ILE A 1 173 ? -6.937 0.634 6.822 1.00 88.19 173 ILE A CA 1
ATOM 1378 C C . ILE A 1 173 ? -7.090 1.538 5.594 1.00 88.19 173 ILE A C 1
ATOM 1380 O O . ILE A 1 173 ? -8.212 1.797 5.150 1.00 88.19 173 ILE A O 1
ATOM 1384 N N . SER A 1 174 ? -5.979 1.978 4.998 1.00 88.25 174 SER A N 1
ATOM 1385 C CA . SER A 1 174 ? -6.008 2.841 3.816 1.00 88.25 174 SER A CA 1
ATOM 1386 C C . SER A 1 174 ? -6.643 2.168 2.595 1.00 88.25 174 SER A C 1
ATOM 1388 O O . SER A 1 174 ? -7.310 2.847 1.809 1.00 88.25 174 SER A O 1
ATOM 1390 N N . ALA A 1 175 ? -6.515 0.840 2.470 1.00 87.75 175 ALA A N 1
ATOM 1391 C CA . ALA A 1 175 ? -7.120 0.059 1.391 1.00 87.75 175 ALA A CA 1
ATOM 1392 C C . ALA A 1 175 ? -8.657 0.163 1.380 1.00 87.75 175 ALA A C 1
ATOM 1394 O O . ALA A 1 175 ? -9.285 0.064 0.324 1.00 87.75 175 ALA A O 1
ATOM 1395 N N . ARG A 1 176 ? -9.261 0.465 2.535 1.00 86.19 176 ARG A N 1
ATOM 1396 C CA . ARG A 1 176 ? -10.712 0.643 2.711 1.00 86.19 176 ARG A CA 1
ATOM 1397 C C . ARG A 1 176 ? -11.192 2.080 2.481 1.00 86.19 176 ARG A C 1
ATOM 1399 O O . ARG A 1 176 ? -12.395 2.345 2.475 1.00 86.19 176 ARG A O 1
ATOM 1406 N N . ILE A 1 177 ? -10.278 3.032 2.275 1.00 84.75 177 ILE A N 1
ATOM 1407 C CA . ILE A 1 177 ? -10.621 4.430 1.992 1.00 84.75 177 ILE A CA 1
ATOM 1408 C C . ILE A 1 177 ? -10.886 4.593 0.490 1.00 84.75 177 ILE A C 1
ATOM 1410 O O . ILE A 1 177 ? -9.962 4.663 -0.320 1.00 84.75 177 ILE A O 1
ATOM 1414 N N . ASN A 1 178 ? -12.162 4.724 0.117 1.00 82.06 178 ASN A N 1
ATOM 1415 C CA . ASN A 1 178 ? -12.556 4.881 -1.290 1.00 82.06 178 ASN A CA 1
ATOM 1416 C C . ASN A 1 178 ? -12.411 6.326 -1.816 1.00 82.06 178 ASN A C 1
ATOM 1418 O O . ASN A 1 178 ? -12.303 6.533 -3.022 1.00 82.06 178 ASN A O 1
ATOM 1422 N N . GLN A 1 179 ? -12.392 7.346 -0.946 1.00 81.25 179 GLN A N 1
ATOM 1423 C CA . GLN A 1 179 ? -12.115 8.731 -1.351 1.00 81.25 179 GLN A CA 1
ATOM 1424 C C . GLN A 1 179 ? -10.618 8.938 -1.610 1.00 81.25 179 GLN A C 1
ATOM 1426 O O . GLN A 1 179 ? -9.840 9.113 -0.670 1.00 81.25 179 GLN A O 1
ATOM 1431 N N . GLY A 1 180 ? -10.230 9.016 -2.888 1.00 80.00 180 GLY A N 1
ATOM 1432 C CA . GLY A 1 180 ? -8.831 9.177 -3.313 1.00 80.00 180 GLY A CA 1
ATOM 1433 C C . GLY A 1 180 ? -8.092 10.341 -2.638 1.00 80.00 180 GLY A C 1
ATOM 1434 O O . GLY A 1 180 ? -6.960 10.169 -2.197 1.00 80.00 180 GLY A O 1
ATOM 1435 N N . ASN A 1 181 ? -8.747 11.495 -2.453 1.00 80.25 181 ASN A N 1
ATOM 1436 C CA . ASN A 1 181 ? -8.147 12.650 -1.766 1.00 80.25 181 ASN A CA 1
ATOM 1437 C C . ASN A 1 181 ? -7.857 12.378 -0.282 1.00 80.25 181 ASN A C 1
ATOM 1439 O O . ASN A 1 181 ? -6.802 12.761 0.217 1.00 80.25 181 ASN A O 1
ATOM 1443 N N . VAL A 1 182 ? -8.782 11.712 0.421 1.00 81.25 182 VAL A N 1
ATOM 1444 C CA . VAL A 1 182 ? -8.603 11.364 1.838 1.00 81.25 182 VAL A CA 1
ATOM 1445 C C . VAL A 1 182 ? -7.510 10.318 1.977 1.00 81.25 182 VAL A C 1
ATOM 1447 O O . VAL A 1 182 ? -6.652 10.461 2.837 1.00 81.25 182 VAL A O 1
ATOM 1450 N N . ARG A 1 183 ? -7.488 9.313 1.095 1.00 85.94 183 ARG A N 1
ATOM 1451 C CA . ARG A 1 183 ? -6.450 8.279 1.103 1.00 85.94 183 ARG A CA 1
ATOM 1452 C C . ARG A 1 183 ? -5.066 8.857 0.809 1.00 85.94 183 ARG A C 1
ATOM 1454 O O . ARG A 1 183 ? -4.109 8.525 1.495 1.00 85.94 183 ARG A O 1
ATOM 1461 N N . ARG A 1 184 ? -4.962 9.767 -0.164 1.00 83.31 184 ARG A N 1
ATOM 1462 C CA . ARG A 1 184 ? -3.709 10.467 -0.480 1.00 83.31 184 ARG A CA 1
ATOM 1463 C C . ARG A 1 184 ? -3.198 11.274 0.708 1.00 83.31 184 ARG A C 1
ATOM 1465 O O . ARG A 1 184 ? -2.012 11.225 1.001 1.00 83.31 184 ARG A O 1
ATOM 1472 N N . TYR A 1 185 ? -4.086 12.002 1.381 1.00 83.12 185 TYR A N 1
ATOM 1473 C CA . TYR A 1 185 ? -3.732 12.737 2.592 1.00 83.12 185 TYR A CA 1
ATOM 1474 C C . TYR A 1 185 ? -3.297 11.786 3.715 1.00 83.12 185 TYR A C 1
ATOM 1476 O O . TYR A 1 185 ? -2.261 12.002 4.329 1.00 83.12 185 TYR A O 1
ATOM 1484 N N . ALA A 1 186 ? -4.039 10.696 3.914 1.00 86.25 186 ALA A N 1
ATOM 1485 C CA . ALA A 1 186 ? -3.771 9.691 4.935 1.00 86.25 186 ALA A CA 1
ATOM 1486 C C . ALA A 1 186 ? -2.414 8.989 4.775 1.00 86.25 186 ALA A C 1
ATOM 1488 O O . ALA A 1 186 ? -1.797 8.624 5.768 1.00 86.25 186 ALA A O 1
ATOM 1489 N N . LEU A 1 187 ? -1.956 8.802 3.534 1.00 87.06 187 LEU A N 1
ATOM 1490 C CA . LEU A 1 187 ? -0.720 8.089 3.202 1.00 87.06 187 LEU A CA 1
ATOM 1491 C C . LEU A 1 187 ? 0.466 9.012 2.891 1.00 87.06 187 LEU A C 1
ATOM 1493 O O . LEU A 1 187 ? 1.522 8.519 2.502 1.00 87.06 187 LEU A O 1
ATOM 1497 N N . HIS A 1 188 ? 0.311 10.331 3.044 1.00 83.00 188 HIS A N 1
ATOM 1498 C CA . HIS A 1 188 ? 1.308 11.319 2.617 1.00 83.00 188 HIS A CA 1
ATOM 1499 C C . HIS A 1 188 ? 2.710 11.051 3.186 1.00 83.00 188 HIS A C 1
ATOM 1501 O O . HIS A 1 188 ? 3.693 11.100 2.452 1.00 83.00 188 HIS A O 1
ATOM 1507 N N . ASP A 1 189 ? 2.791 10.709 4.473 1.00 84.75 189 ASP A N 1
ATOM 1508 C CA . ASP A 1 189 ? 4.066 10.492 5.164 1.00 84.75 189 ASP A CA 1
ATOM 1509 C C . ASP A 1 189 ? 4.495 9.022 5.212 1.00 84.75 189 ASP A C 1
ATOM 1511 O O . ASP A 1 189 ? 5.578 8.722 5.712 1.00 84.75 189 ASP A O 1
ATOM 1515 N N . LEU A 1 190 ? 3.687 8.102 4.670 1.00 88.06 190 LEU A N 1
ATOM 1516 C CA . LEU A 1 190 ? 3.937 6.665 4.786 1.00 88.06 190 LEU A CA 1
ATOM 1517 C C . LEU A 1 190 ? 5.306 6.278 4.217 1.00 88.06 190 LEU A C 1
ATOM 1519 O O . LEU A 1 190 ? 6.074 5.598 4.889 1.00 88.06 190 LEU A O 1
ATOM 1523 N N . VAL A 1 191 ? 5.611 6.718 2.992 1.00 84.69 191 VAL A N 1
ATOM 1524 C CA . VAL A 1 191 ? 6.884 6.405 2.325 1.00 84.69 191 VAL A CA 1
ATOM 1525 C C . VAL A 1 191 ? 8.054 6.933 3.144 1.00 84.69 191 VAL A C 1
ATOM 1527 O O . VAL A 1 191 ? 8.946 6.166 3.489 1.00 84.69 191 VAL A O 1
ATOM 1530 N N . ARG A 1 192 ? 8.006 8.214 3.527 1.00 87.62 192 ARG A N 1
ATOM 1531 C CA . ARG A 1 192 ? 9.051 8.857 4.327 1.00 87.62 192 ARG A CA 1
ATOM 1532 C C . ARG A 1 192 ? 9.316 8.079 5.615 1.00 87.62 192 ARG A C 1
ATOM 1534 O O . ARG A 1 192 ? 10.464 7.732 5.873 1.00 87.62 192 ARG A O 1
ATOM 1541 N N . VAL A 1 193 ? 8.273 7.781 6.394 1.00 84.62 193 VAL A N 1
ATOM 1542 C CA . VAL A 1 193 ? 8.401 7.084 7.684 1.00 84.62 193 VAL A CA 1
ATOM 1543 C C . VAL A 1 193 ? 8.886 5.648 7.499 1.00 84.62 193 VAL A C 1
ATOM 1545 O O . VAL A 1 193 ? 9.785 5.223 8.217 1.00 84.62 193 VAL A O 1
ATOM 1548 N N . ALA A 1 194 ? 8.371 4.924 6.504 1.00 84.44 194 ALA A N 1
ATOM 1549 C CA . ALA A 1 194 ? 8.821 3.569 6.197 1.00 84.44 194 ALA A CA 1
ATOM 1550 C C . ALA A 1 194 ? 10.306 3.511 5.808 1.00 84.44 194 ALA A C 1
ATOM 1552 O O . ALA A 1 194 ? 10.991 2.551 6.146 1.00 84.44 194 ALA A O 1
ATOM 1553 N N . THR A 1 195 ? 10.814 4.550 5.139 1.00 80.38 195 THR A N 1
ATOM 1554 C CA . THR A 1 195 ? 12.239 4.661 4.797 1.00 80.38 195 THR A CA 1
ATOM 1555 C C . THR A 1 195 ? 13.122 5.155 5.946 1.00 80.38 195 THR A C 1
ATOM 1557 O O . THR A 1 195 ? 14.337 5.105 5.820 1.00 80.38 195 THR A O 1
ATOM 1560 N N . LEU A 1 196 ? 12.570 5.589 7.091 1.00 77.50 196 LEU A N 1
ATOM 1561 C CA . LEU A 1 196 ? 13.393 5.966 8.253 1.00 77.50 196 LEU A CA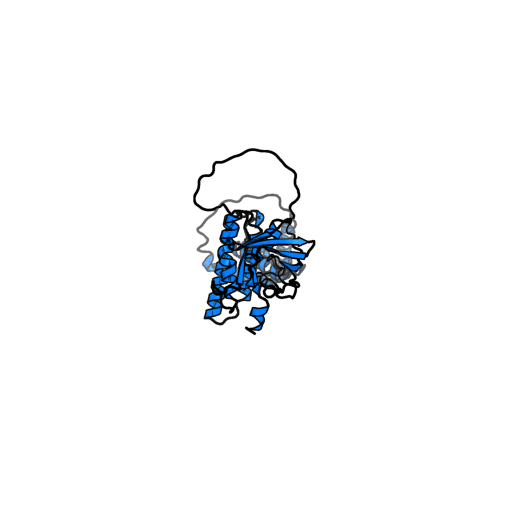 1
ATOM 1562 C C . LEU A 1 196 ? 14.086 4.754 8.890 1.00 77.50 196 LEU A C 1
ATOM 1564 O O . LEU A 1 196 ? 15.139 4.901 9.495 1.00 77.50 196 LEU A O 1
ATOM 1568 N N . SER A 1 197 ? 13.544 3.547 8.799 1.00 64.12 197 SER A N 1
ATOM 1569 C CA . SER A 1 197 ? 14.268 2.371 9.306 1.00 64.12 197 SER A CA 1
ATOM 1570 C C . SER A 1 197 ? 15.495 2.061 8.439 1.00 64.12 197 SER A C 1
ATOM 1572 O O . SER A 1 197 ? 16.518 1.580 8.921 1.00 64.12 197 SER A O 1
ATOM 1574 N N . ASP A 1 198 ? 15.434 2.419 7.157 1.00 60.66 198 ASP A N 1
ATOM 1575 C CA . ASP A 1 198 ? 16.521 2.180 6.227 1.00 60.66 198 ASP A CA 1
ATOM 1576 C C . ASP A 1 198 ? 17.626 3.212 6.379 1.00 60.66 198 ASP A C 1
ATOM 1578 O O . ASP A 1 198 ? 17.481 4.390 6.075 1.00 60.66 198 ASP A O 1
ATOM 1582 N N . HIS A 1 199 ? 18.792 2.733 6.785 1.00 47.34 199 HIS A N 1
ATOM 1583 C CA . HIS A 1 199 ? 20.033 3.503 6.825 1.00 47.34 199 HIS A CA 1
ATOM 1584 C C . HIS A 1 199 ? 20.620 3.752 5.419 1.00 47.34 199 HIS A C 1
ATOM 1586 O O . HIS A 1 199 ? 21.791 4.099 5.288 1.00 47.34 199 HIS A O 1
ATOM 1592 N N . SER A 1 200 ? 19.834 3.553 4.355 1.00 39.25 200 SER A N 1
ATOM 1593 C CA . SER A 1 200 ? 20.223 3.961 3.007 1.00 39.25 200 SER A CA 1
ATOM 1594 C C . SER A 1 200 ? 19.958 5.450 2.873 1.00 39.25 200 SER A C 1
ATOM 1596 O O . SER A 1 200 ? 18.834 5.897 3.097 1.00 39.25 200 SER A O 1
ATOM 1598 N N . GLU A 1 201 ? 21.001 6.213 2.544 1.00 35.84 201 GLU A N 1
ATOM 1599 C CA . GLU A 1 201 ? 20.879 7.638 2.250 1.00 35.84 201 GLU A CA 1
ATOM 1600 C C . GLU A 1 201 ? 19.673 7.878 1.328 1.00 35.84 201 GLU A C 1
ATOM 1602 O O . GLU A 1 201 ? 19.499 7.133 0.356 1.00 35.84 201 GLU A O 1
ATOM 1607 N N . PRO A 1 202 ? 18.826 8.888 1.611 1.00 39.59 202 PRO A N 1
ATOM 1608 C CA . PRO A 1 202 ? 17.799 9.272 0.658 1.00 39.59 202 PRO A CA 1
ATOM 1609 C C . PRO A 1 202 ? 18.489 9.534 -0.687 1.00 39.59 202 PRO A C 1
ATOM 1611 O O . PRO A 1 202 ? 19.545 10.182 -0.697 1.00 39.59 202 PRO A O 1
ATOM 1614 N N . PRO A 1 203 ? 17.948 9.036 -1.814 1.00 42.47 203 PRO A N 1
ATOM 1615 C CA . PRO A 1 203 ? 18.526 9.329 -3.113 1.00 42.47 203 PRO A CA 1
ATOM 1616 C C . PRO A 1 203 ? 18.610 10.849 -3.241 1.00 42.47 203 PRO A C 1
ATOM 1618 O O . PRO A 1 203 ? 17.611 11.553 -3.072 1.00 42.47 203 PRO A O 1
ATOM 1621 N N . ARG A 1 204 ? 19.822 11.369 -3.473 1.00 41.53 204 ARG A N 1
ATOM 1622 C CA . ARG A 1 204 ? 19.998 12.783 -3.815 1.00 41.53 204 ARG A CA 1
ATOM 1623 C C . ARG A 1 204 ? 19.062 13.057 -4.989 1.00 41.53 204 ARG A C 1
ATOM 1625 O O . ARG A 1 204 ? 19.107 12.320 -5.969 1.00 41.53 204 ARG A O 1
ATOM 1632 N N . GLU A 1 205 ? 18.233 14.097 -4.890 1.00 45.06 205 GLU A N 1
ATOM 1633 C CA . GLU A 1 205 ? 17.217 14.461 -5.899 1.00 45.06 205 GLU A CA 1
ATOM 1634 C C . GLU A 1 205 ? 17.788 14.682 -7.323 1.00 45.06 205 GLU A C 1
ATOM 1636 O O . GLU A 1 205 ? 17.019 14.820 -8.275 1.00 45.06 205 GLU A O 1
ATOM 1641 N N . ASP A 1 206 ? 19.119 14.642 -7.462 1.00 46.75 206 ASP A N 1
ATOM 1642 C CA . ASP A 1 206 ? 19.907 14.872 -8.668 1.00 46.75 206 ASP A CA 1
ATOM 1643 C C . ASP A 1 206 ? 20.804 13.686 -9.089 1.00 46.75 206 ASP A C 1
ATOM 1645 O O . ASP A 1 206 ? 21.756 13.902 -9.838 1.00 46.75 206 ASP A O 1
ATOM 1649 N N . ASP A 1 207 ? 20.566 12.440 -8.650 1.00 51.31 207 ASP A N 1
ATOM 1650 C CA . ASP A 1 207 ? 21.210 11.295 -9.322 1.00 51.31 207 ASP A CA 1
ATOM 1651 C C . ASP A 1 207 ? 20.515 11.060 -10.680 1.00 51.31 207 ASP A C 1
ATOM 1653 O O . ASP A 1 207 ? 19.364 10.609 -10.708 1.00 51.31 207 ASP A O 1
ATOM 1657 N N . PRO A 1 208 ? 21.161 11.364 -11.826 1.00 55.75 208 PRO A N 1
ATOM 1658 C CA . PRO A 1 208 ? 20.520 11.314 -13.142 1.00 55.75 208 PRO A CA 1
ATOM 1659 C C . PRO A 1 208 ? 20.109 9.897 -13.571 1.00 55.75 208 PRO A C 1
ATOM 1661 O O . PRO A 1 208 ? 19.556 9.733 -14.655 1.00 55.75 208 PRO A O 1
ATOM 1664 N N . GLN A 1 209 ? 20.399 8.871 -12.764 1.00 58.78 209 GLN A N 1
ATOM 1665 C CA . GLN A 1 209 ? 20.080 7.475 -13.053 1.00 58.78 209 GLN A CA 1
ATOM 1666 C C . GLN A 1 209 ? 18.971 6.886 -12.174 1.00 58.78 209 GLN A C 1
ATOM 1668 O O . GLN A 1 209 ? 18.714 5.689 -12.301 1.00 58.78 209 GLN A O 1
ATOM 1673 N N . VAL A 1 210 ? 18.314 7.672 -11.308 1.00 68.50 210 VAL A N 1
ATOM 1674 C CA . VAL A 1 210 ? 17.218 7.191 -10.446 1.00 68.50 210 VAL A CA 1
ATOM 1675 C C . VAL A 1 210 ? 15.906 7.894 -10.795 1.00 68.50 210 VAL A C 1
ATOM 1677 O O . VAL A 1 210 ? 15.757 9.103 -10.634 1.00 68.50 210 VAL A O 1
ATOM 1680 N N . TYR A 1 211 ? 14.918 7.117 -11.234 1.00 72.19 211 TYR A N 1
ATOM 1681 C CA . TYR A 1 211 ? 13.586 7.611 -11.586 1.00 72.19 211 TYR A CA 1
ATOM 1682 C C . TYR A 1 211 ? 12.568 7.165 -10.545 1.00 72.19 211 TYR A C 1
ATOM 1684 O O . TYR A 1 211 ? 12.310 5.971 -10.422 1.00 72.19 211 TYR A O 1
ATOM 1692 N N . ALA A 1 212 ? 11.971 8.118 -9.829 1.00 75.06 212 ALA A N 1
ATOM 1693 C CA . ALA A 1 212 ? 10.936 7.873 -8.830 1.00 75.06 212 ALA A CA 1
ATOM 1694 C C . ALA A 1 212 ? 9.531 8.090 -9.414 1.00 75.06 212 ALA A C 1
ATOM 1696 O O . ALA A 1 212 ? 9.190 9.183 -9.869 1.00 75.06 212 ALA A O 1
ATOM 1697 N N . TYR A 1 213 ? 8.706 7.050 -9.363 1.00 73.31 213 TYR A N 1
ATOM 1698 C CA . TYR A 1 213 ? 7.328 7.024 -9.831 1.00 73.31 213 TYR A CA 1
ATOM 1699 C C . TYR A 1 213 ? 6.354 6.997 -8.667 1.00 73.31 213 TYR A C 1
ATOM 1701 O O . TYR A 1 213 ? 6.570 6.303 -7.675 1.00 73.31 213 TYR A O 1
ATOM 1709 N N . THR A 1 214 ? 5.251 7.727 -8.835 1.00 72.06 214 THR A N 1
ATOM 1710 C CA . THR A 1 214 ? 4.124 7.710 -7.900 1.00 72.06 214 THR A CA 1
ATOM 1711 C C . THR A 1 214 ? 2.84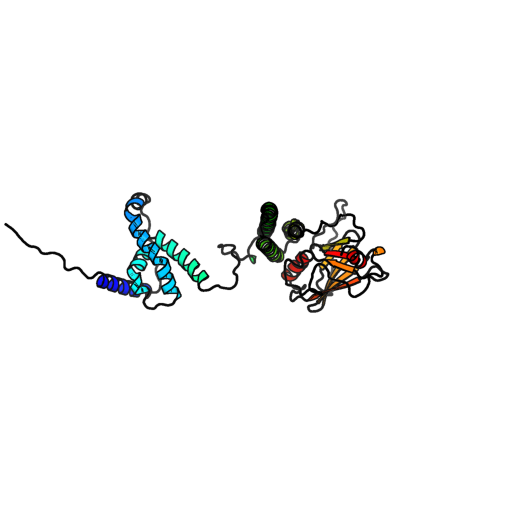3 7.340 -8.647 1.00 72.06 214 THR A C 1
ATOM 1713 O O . THR A 1 214 ? 2.673 7.728 -9.809 1.00 72.06 214 THR A O 1
ATOM 1716 N N . PRO A 1 215 ? 1.926 6.586 -8.030 1.00 67.06 215 PRO A N 1
ATOM 1717 C CA . PRO A 1 215 ? 0.697 6.181 -8.672 1.00 67.06 215 PRO A CA 1
ATOM 1718 C C . PRO A 1 215 ? -0.222 7.391 -8.836 1.00 67.06 215 PRO A C 1
ATOM 1720 O O . PRO A 1 215 ? -0.409 8.203 -7.920 1.00 67.06 215 PRO A O 1
ATOM 1723 N N . ALA A 1 216 ? -0.824 7.508 -10.017 1.00 61.56 216 ALA A N 1
ATOM 1724 C CA . ALA A 1 216 ? -1.812 8.523 -10.333 1.00 61.56 216 ALA A CA 1
ATOM 1725 C C . ALA A 1 216 ? -3.120 8.187 -9.606 1.00 61.56 216 ALA A C 1
ATOM 1727 O O . ALA A 1 216 ? -4.053 7.622 -10.169 1.00 61.56 216 ALA A O 1
ATOM 1728 N N . THR A 1 217 ? -3.176 8.517 -8.317 1.00 54.78 217 THR A N 1
ATOM 1729 C CA . THR A 1 217 ? -4.402 8.413 -7.521 1.00 54.78 217 THR A CA 1
ATOM 1730 C C . THR A 1 217 ? -5.523 9.176 -8.233 1.00 54.78 217 THR A C 1
ATOM 1732 O O . THR A 1 217 ? -5.406 10.378 -8.486 1.00 54.78 217 THR A O 1
ATOM 1735 N N . ALA A 1 218 ? -6.583 8.459 -8.623 1.00 42.81 218 ALA A N 1
ATOM 1736 C CA . ALA A 1 218 ? -7.715 9.004 -9.367 1.00 42.81 218 ALA A CA 1
ATOM 1737 C C . ALA A 1 218 ? -8.263 10.250 -8.647 1.00 42.81 218 ALA A C 1
ATOM 1739 O O . ALA A 1 218 ? -8.816 10.168 -7.550 1.00 42.81 218 ALA A O 1
ATOM 1740 N N . GLY A 1 219 ? -8.028 11.421 -9.243 1.00 39.12 219 GLY A N 1
ATOM 1741 C CA . GLY A 1 219 ? -8.233 12.715 -8.587 1.00 39.12 219 GLY A CA 1
ATOM 1742 C C . GLY A 1 219 ? -7.282 13.833 -9.021 1.00 39.12 219 GLY A C 1
ATOM 1743 O O . GLY A 1 219 ? -7.354 14.928 -8.465 1.00 39.12 219 GLY A O 1
ATOM 1744 N N . ALA A 1 220 ? -6.415 13.613 -10.015 1.00 36.41 220 ALA A N 1
ATOM 1745 C CA . ALA A 1 220 ? -5.604 14.677 -10.601 1.00 36.41 220 ALA A CA 1
ATOM 1746 C C . ALA A 1 220 ? -6.469 15.626 -11.450 1.00 36.41 220 ALA A C 1
ATOM 1748 O O . ALA A 1 220 ? -6.495 15.582 -12.680 1.00 36.41 220 ALA A O 1
ATOM 1749 N N . GLY A 1 221 ? -7.168 16.525 -10.757 1.00 32.97 221 GLY A N 1
ATOM 1750 C CA . GLY A 1 221 ? -7.554 17.811 -11.304 1.00 32.97 221 GLY A CA 1
ATOM 1751 C C . GLY A 1 221 ? -6.302 18.515 -11.814 1.00 32.97 221 GLY A C 1
ATOM 1752 O O . GLY A 1 221 ? -5.367 18.799 -11.064 1.00 32.97 221 GLY A O 1
ATOM 1753 N N . ALA A 1 222 ? -6.290 18.757 -13.118 1.00 35.00 222 ALA A N 1
ATOM 1754 C CA . ALA A 1 222 ? -5.297 19.559 -13.792 1.00 35.00 222 ALA A CA 1
ATOM 1755 C C . ALA A 1 222 ? -5.124 20.918 -13.095 1.00 35.00 222 ALA A C 1
ATOM 1757 O O . ALA A 1 222 ? -6.090 21.611 -12.782 1.00 35.00 222 ALA A O 1
ATOM 1758 N N . ARG A 1 223 ? -3.854 21.263 -12.878 1.00 38.12 223 ARG A N 1
ATOM 1759 C CA . ARG A 1 223 ? -3.246 22.598 -12.958 1.00 38.12 223 ARG A CA 1
ATOM 1760 C C . ARG A 1 223 ? -4.181 23.794 -12.715 1.00 38.12 223 ARG A C 1
ATOM 1762 O O . ARG A 1 223 ? -5.045 24.128 -13.524 1.00 38.12 223 ARG A O 1
ATOM 1769 N N . ARG A 1 224 ? -3.858 24.552 -11.660 1.00 37.59 224 ARG A N 1
ATOM 1770 C CA . ARG A 1 224 ? -4.190 25.979 -11.532 1.00 37.59 224 ARG A CA 1
ATOM 1771 C C . ARG A 1 224 ? -4.004 26.692 -12.881 1.00 37.59 224 ARG A C 1
ATOM 1773 O O . ARG A 1 224 ? -2.903 26.707 -13.420 1.00 37.59 224 ARG A O 1
ATOM 1780 N N . GLY A 1 225 ? -5.065 27.349 -13.352 1.00 36.91 225 GLY A N 1
ATOM 1781 C CA . GLY A 1 225 ? -4.950 28.506 -14.242 1.00 36.91 225 GLY A CA 1
ATOM 1782 C C . GLY A 1 225 ? -5.245 28.298 -15.729 1.00 36.91 225 GLY A C 1
ATOM 1783 O O . GLY A 1 225 ? -4.388 28.585 -16.553 1.00 36.91 225 GLY A O 1
ATOM 1784 N N . LYS A 1 226 ? -6.478 27.928 -16.096 1.00 33.25 226 LYS A N 1
ATOM 1785 C CA . LYS A 1 226 ? -7.244 28.607 -17.168 1.00 33.25 226 LYS A CA 1
ATOM 1786 C C . LYS A 1 226 ? -8.666 28.050 -17.235 1.00 33.25 226 LYS A C 1
ATOM 1788 O O . LYS A 1 226 ? -8.862 26.845 -17.314 1.00 33.25 226 LYS A O 1
ATOM 1793 N N . LYS A 1 227 ? -9.657 28.947 -17.217 1.00 38.72 227 LYS A N 1
ATOM 1794 C CA . LYS A 1 227 ? -11.061 28.651 -17.539 1.00 38.72 227 LYS A CA 1
ATOM 1795 C C . LYS A 1 227 ? -11.124 27.899 -18.874 1.00 38.72 227 LYS A C 1
ATOM 1797 O O . LYS A 1 227 ? -10.848 28.501 -19.908 1.00 38.72 227 LYS A O 1
ATOM 1802 N N . ILE A 1 228 ? -11.551 26.640 -18.854 1.00 34.84 228 ILE A N 1
ATOM 1803 C CA . ILE A 1 228 ? -12.143 25.983 -20.019 1.00 34.84 228 ILE A CA 1
ATOM 1804 C C . ILE A 1 228 ? -13.532 25.508 -19.601 1.00 34.84 228 ILE A C 1
ATOM 1806 O O . ILE A 1 228 ? -13.741 24.927 -18.539 1.00 34.84 228 ILE A O 1
ATOM 1810 N N . VAL A 1 229 ? -14.485 25.921 -20.422 1.00 35.12 229 VAL A N 1
ATOM 1811 C CA . VAL A 1 229 ? -15.930 25.861 -20.250 1.00 35.12 229 VAL A CA 1
ATOM 1812 C C . VAL A 1 229 ? -16.411 24.413 -20.132 1.00 35.12 229 VAL A C 1
ATOM 1814 O O . VAL A 1 229 ? -15.991 23.546 -20.894 1.00 35.12 229 VAL A O 1
ATOM 1817 N N . ARG A 1 230 ? -17.330 24.177 -19.185 1.00 42.56 230 ARG A N 1
ATOM 1818 C CA . ARG A 1 230 ? -18.155 22.966 -19.089 1.00 42.56 230 ARG A CA 1
ATOM 1819 C C . ARG A 1 230 ? -18.780 22.650 -20.450 1.00 42.56 230 ARG A C 1
ATOM 1821 O O . ARG A 1 230 ? -19.580 23.442 -20.939 1.00 42.56 230 ARG A O 1
ATOM 1828 N N . ARG A 1 231 ? -18.507 21.464 -20.992 1.00 29.22 231 ARG A N 1
ATOM 1829 C CA . ARG A 1 231 ? -19.389 20.827 -21.971 1.00 29.22 231 ARG A CA 1
ATOM 1830 C C . ARG A 1 231 ? -19.818 19.480 -21.406 1.00 29.22 231 ARG A C 1
ATOM 18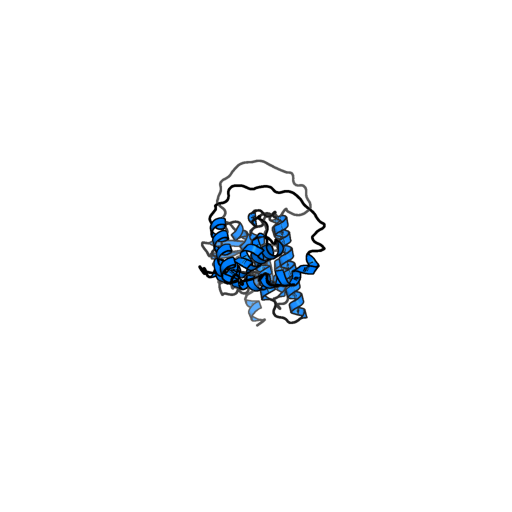32 O O . ARG A 1 231 ? -19.050 18.526 -21.386 1.00 29.22 231 ARG A O 1
ATOM 1839 N N . ALA A 1 232 ? -21.015 19.481 -20.832 1.00 33.31 232 ALA A N 1
ATOM 1840 C CA . ALA A 1 232 ? -21.797 18.271 -20.662 1.00 33.31 232 ALA A CA 1
ATOM 1841 C C . ALA A 1 232 ? -22.296 17.805 -22.041 1.00 33.31 232 ALA A C 1
ATOM 1843 O O . ALA A 1 232 ? -22.330 18.611 -22.972 1.00 33.31 232 ALA A O 1
ATOM 1844 N N . GLU A 1 233 ? -22.730 16.542 -22.083 1.00 31.02 233 GLU A N 1
ATOM 1845 C CA . GLU A 1 233 ? -23.389 15.830 -23.193 1.00 31.02 233 GLU A CA 1
ATOM 1846 C C . GLU A 1 233 ? -22.423 15.234 -24.235 1.00 31.02 233 GLU A C 1
ATOM 1848 O O . GLU A 1 233 ? -21.524 15.904 -24.720 1.00 31.02 233 GLU A O 1
ATOM 1853 N N . MET A 1 234 ? -22.539 13.979 -24.672 1.00 27.12 234 MET A N 1
ATOM 1854 C CA . MET A 1 234 ? -23.483 12.892 -24.398 1.00 27.12 234 MET A CA 1
ATOM 1855 C C . MET A 1 234 ? -22.970 11.636 -25.144 1.00 27.12 234 MET A C 1
ATOM 1857 O O . MET A 1 234 ? -22.181 11.762 -26.077 1.00 27.12 234 MET A O 1
ATOM 1861 N N . LEU A 1 235 ? -23.529 10.470 -24.795 1.00 28.81 235 LEU A N 1
ATOM 1862 C CA . LEU A 1 235 ? -23.600 9.223 -25.585 1.00 28.81 235 LEU A CA 1
ATOM 1863 C C . LEU A 1 235 ? -22.396 8.262 -25.538 1.00 28.81 235 LEU A C 1
ATOM 1865 O O . LEU A 1 235 ? -21.454 8.327 -26.322 1.00 28.81 235 LEU A O 1
ATOM 1869 N N . THR A 1 236 ? -22.528 7.294 -24.625 1.00 44.38 236 THR A N 1
ATOM 1870 C CA . THR A 1 236 ? -22.395 5.849 -24.889 1.00 44.38 236 THR A CA 1
ATOM 1871 C C . THR A 1 236 ? -21.613 5.446 -26.144 1.00 44.38 236 THR A C 1
ATOM 1873 O O . THR A 1 236 ? -22.161 5.352 -27.242 1.00 44.38 236 THR A O 1
ATOM 1876 N N . ARG A 1 237 ? -20.361 5.026 -25.944 1.00 31.47 237 ARG A N 1
ATOM 1877 C CA . ARG A 1 237 ? -19.742 3.978 -26.763 1.00 31.47 237 ARG A CA 1
ATOM 1878 C C . ARG A 1 237 ? -19.097 2.951 -25.845 1.00 31.47 237 ARG A C 1
ATOM 1880 O O . ARG A 1 237 ? -18.160 3.266 -25.131 1.00 31.47 237 ARG A O 1
ATOM 1887 N N . TYR A 1 238 ? -19.697 1.765 -25.859 1.00 28.53 238 TYR A N 1
ATOM 1888 C CA . TYR A 1 238 ? -19.099 0.454 -25.639 1.00 28.53 238 TYR A CA 1
ATOM 1889 C C . TYR A 1 238 ? -17.880 0.378 -24.711 1.00 28.53 238 TYR A C 1
ATOM 1891 O O . TYR A 1 238 ? -16.751 0.658 -25.096 1.00 28.53 238 TYR A O 1
ATOM 1899 N N . SER A 1 239 ? -18.161 -0.146 -23.518 1.00 37.22 239 SER A N 1
ATOM 1900 C CA . SER A 1 239 ? -17.298 -1.028 -22.736 1.00 37.22 239 SER A CA 1
ATOM 1901 C C . SER A 1 239 ? -16.419 -1.923 -23.627 1.00 37.22 239 SER A C 1
ATOM 1903 O O . SER A 1 239 ? -16.815 -3.030 -23.989 1.00 37.22 239 SER A O 1
ATOM 1905 N N . HIS A 1 240 ? -15.200 -1.481 -23.919 1.00 34.78 240 HIS A N 1
ATOM 1906 C CA . HIS A 1 240 ? -14.070 -2.378 -23.747 1.00 34.78 240 HIS A CA 1
ATOM 1907 C C . HIS A 1 240 ? -13.731 -2.304 -22.264 1.00 34.78 240 HIS A C 1
ATOM 1909 O O . HIS A 1 240 ? -13.469 -1.223 -21.744 1.00 34.78 240 HIS A O 1
ATOM 1915 N N . GLN A 1 241 ? -13.848 -3.435 -21.575 1.00 41.56 241 GLN A N 1
ATOM 1916 C CA . GLN A 1 241 ? -13.325 -3.600 -20.228 1.00 41.56 241 GLN A CA 1
ATOM 1917 C C . GLN A 1 241 ? -11.821 -3.315 -20.308 1.00 41.56 241 GLN A C 1
ATOM 1919 O O . GLN A 1 241 ? -11.046 -4.191 -20.686 1.00 41.56 241 GLN A O 1
ATOM 1924 N N . GLU A 1 242 ? -11.408 -2.072 -20.061 1.00 54.16 242 GLU A N 1
ATOM 1925 C CA . GLU A 1 242 ? -10.009 -1.790 -19.772 1.00 54.16 242 GLU A CA 1
ATOM 1926 C C . GLU A 1 242 ? -9.662 -2.653 -18.563 1.00 54.16 242 GLU A C 1
ATOM 1928 O O . GLU A 1 242 ? -10.324 -2.573 -17.524 1.00 54.16 242 GLU A O 1
ATOM 1933 N N . ALA A 1 243 ? -8.689 -3.552 -18.736 1.00 62.31 243 ALA A N 1
ATOM 1934 C CA . ALA A 1 243 ? -8.177 -4.345 -17.633 1.00 62.31 243 ALA A CA 1
ATOM 1935 C C . ALA A 1 243 ? -7.808 -3.381 -16.496 1.00 62.31 243 ALA A C 1
ATOM 1937 O O . ALA A 1 243 ? -7.286 -2.298 -16.769 1.00 62.31 243 ALA A O 1
ATOM 1938 N N . PRO A 1 244 ? -8.101 -3.712 -15.234 1.00 79.56 244 PRO A N 1
ATOM 1939 C CA . PRO A 1 244 ? -7.771 -2.814 -14.143 1.00 79.56 244 PRO A CA 1
ATOM 1940 C C . PRO A 1 244 ? -6.251 -2.618 -14.094 1.00 79.56 244 PRO A C 1
ATOM 1942 O O . PRO A 1 244 ? -5.491 -3.575 -13.951 1.00 79.56 244 PRO A O 1
ATOM 1945 N N . VAL A 1 245 ? -5.811 -1.370 -14.245 1.00 87.69 245 VAL A N 1
ATOM 1946 C CA . VAL A 1 245 ? -4.395 -0.986 -14.277 1.00 87.69 245 VAL A CA 1
ATOM 1947 C C . VAL A 1 245 ? -4.085 0.041 -13.195 1.00 87.69 245 VAL A C 1
ATOM 1949 O O . VAL A 1 245 ? -4.931 0.864 -12.839 1.00 87.69 245 VAL A O 1
ATOM 1952 N N . ILE A 1 246 ? -2.849 0.029 -12.699 1.00 87.62 246 ILE A N 1
ATOM 1953 C CA . ILE A 1 246 ? -2.316 1.105 -11.856 1.00 87.62 246 ILE A CA 1
ATOM 1954 C C . ILE A 1 246 ? -1.453 1.998 -12.738 1.00 87.62 246 ILE A C 1
ATOM 1956 O O . ILE A 1 246 ? -0.425 1.567 -13.256 1.00 87.62 246 ILE A O 1
ATOM 1960 N N . HIS A 1 247 ? -1.856 3.253 -12.905 1.00 87.31 247 HIS A N 1
ATOM 1961 C CA . HIS A 1 247 ? -1.069 4.233 -13.645 1.00 87.31 247 HIS A CA 1
ATOM 1962 C C . HIS A 1 247 ? 0.005 4.842 -12.752 1.00 87.31 247 HIS A C 1
ATOM 1964 O O . HIS A 1 247 ? -0.288 5.304 -11.651 1.00 87.31 247 HIS A O 1
ATOM 1970 N N . LEU A 1 248 ? 1.230 4.904 -13.256 1.00 84.69 248 LEU A N 1
ATOM 1971 C CA . LEU A 1 248 ? 2.377 5.528 -12.612 1.00 84.69 248 LEU A CA 1
ATOM 1972 C C . LEU A 1 248 ? 2.760 6.793 -13.380 1.00 84.69 248 LEU A C 1
ATOM 1974 O O . LEU A 1 248 ? 2.809 6.792 -14.612 1.00 84.69 248 LEU A O 1
ATOM 1978 N N . GLN A 1 249 ? 3.039 7.873 -12.655 1.00 77.94 249 GLN A N 1
ATOM 1979 C CA . GLN A 1 249 ? 3.469 9.143 -13.233 1.00 77.94 249 GLN A CA 1
ATOM 1980 C C . GLN A 1 249 ? 4.721 9.660 -12.525 1.00 77.94 249 GLN A C 1
ATOM 1982 O O . GLN A 1 249 ? 4.778 9.722 -11.292 1.00 77.94 249 GLN A O 1
ATOM 1987 N N . ALA A 1 250 ? 5.705 10.071 -13.326 1.00 70.12 250 ALA A N 1
ATOM 1988 C CA . ALA A 1 250 ? 6.916 10.743 -12.870 1.00 70.12 250 ALA A CA 1
ATOM 1989 C C . ALA A 1 250 ? 7.333 11.799 -13.892 1.00 70.12 250 ALA A C 1
ATOM 1991 O O . ALA A 1 250 ? 7.762 11.439 -14.977 1.00 70.12 250 ALA A O 1
ATOM 1992 N N . ARG A 1 251 ? 7.251 13.094 -13.561 1.00 68.25 251 ARG A N 1
ATOM 1993 C CA . ARG A 1 251 ? 7.676 14.212 -14.436 1.00 68.25 251 ARG A CA 1
ATOM 1994 C C . ARG A 1 251 ? 7.149 14.089 -15.889 1.00 68.25 251 ARG A C 1
ATOM 1996 O O . ARG A 1 251 ? 6.047 14.564 -16.155 1.00 68.25 251 ARG A O 1
ATOM 2003 N N . SER A 1 252 ? 7.930 13.491 -16.797 1.00 61.97 252 SER A N 1
ATOM 2004 C CA . SER A 1 252 ? 7.655 13.250 -18.227 1.00 61.97 252 SER A CA 1
ATOM 2005 C C . SER A 1 252 ? 7.413 11.780 -18.606 1.00 61.97 252 SER A C 1
ATOM 2007 O O . SER A 1 252 ? 7.080 11.511 -19.753 1.00 61.97 252 SER A O 1
ATOM 2009 N N . LEU A 1 253 ? 7.588 10.845 -17.674 1.00 67.06 253 LEU A N 1
ATOM 2010 C CA . LEU A 1 253 ? 7.560 9.402 -17.893 1.00 67.06 253 LEU A CA 1
ATOM 2011 C C . LEU A 1 253 ? 6.232 8.809 -17.431 1.00 67.06 253 LEU A C 1
ATOM 2013 O O . LEU A 1 253 ? 5.684 9.189 -16.384 1.00 67.06 253 LEU A O 1
ATOM 2017 N N . THR A 1 254 ? 5.739 7.847 -18.205 1.00 81.19 254 THR A N 1
ATOM 2018 C CA . THR A 1 254 ? 4.512 7.117 -17.895 1.00 81.19 254 THR A CA 1
ATOM 2019 C C . THR A 1 254 ? 4.807 5.638 -17.716 1.00 81.19 254 THR A C 1
ATOM 2021 O O . THR A 1 254 ? 5.611 5.038 -18.430 1.00 81.19 254 THR A O 1
ATOM 2024 N N . GLY A 1 255 ? 4.165 5.053 -16.711 1.00 86.44 255 GLY A N 1
ATOM 2025 C CA . GLY A 1 255 ? 4.227 3.626 -16.458 1.00 86.44 255 GLY A CA 1
ATOM 2026 C C . GLY A 1 255 ? 2.847 3.077 -16.151 1.00 86.44 255 GLY A C 1
ATOM 2027 O O . GLY A 1 255 ? 1.940 3.806 -15.740 1.00 86.44 255 GLY A O 1
ATOM 2028 N N . THR A 1 256 ? 2.680 1.778 -16.345 1.00 91.81 256 THR A N 1
ATOM 2029 C CA . THR A 1 256 ? 1.470 1.063 -15.945 1.00 91.81 256 THR A CA 1
ATOM 2030 C C . THR A 1 256 ? 1.846 -0.250 -15.291 1.00 91.81 256 THR A C 1
ATOM 2032 O O . THR A 1 256 ? 2.771 -0.924 -15.738 1.00 91.81 256 THR A O 1
ATOM 2035 N N . ILE A 1 257 ? 1.136 -0.610 -14.229 1.00 91.69 257 ILE A N 1
ATOM 2036 C CA . ILE A 1 257 ? 1.187 -1.955 -13.664 1.00 91.69 257 ILE A CA 1
ATOM 2037 C C . ILE A 1 257 ? -0.095 -2.658 -14.078 1.00 91.69 257 ILE A C 1
ATOM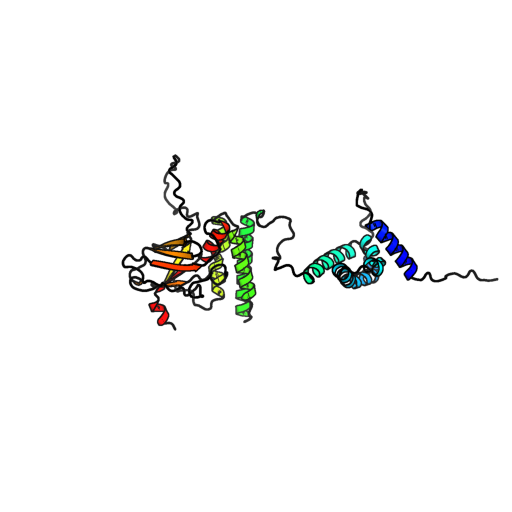 2039 O O . ILE A 1 257 ? -1.196 -2.164 -13.814 1.00 91.69 257 ILE A O 1
ATOM 2043 N N . THR A 1 258 ? 0.066 -3.792 -14.746 1.00 93.31 258 THR A N 1
ATOM 2044 C CA . THR A 1 258 ? -1.029 -4.665 -15.164 1.00 93.31 258 THR A CA 1
ATOM 2045 C C . THR A 1 258 ? -0.914 -6.009 -14.461 1.00 93.31 258 THR A C 1
ATOM 2047 O O . THR A 1 258 ? 0.134 -6.360 -13.913 1.00 93.31 258 THR A O 1
ATOM 2050 N N . GLN A 1 259 ? -2.009 -6.763 -14.455 1.00 92.31 259 GLN A N 1
ATOM 2051 C CA . GLN A 1 259 ? -2.051 -8.100 -13.884 1.00 92.31 259 GLN A CA 1
ATOM 2052 C C . GLN A 1 259 ? -2.467 -9.108 -14.954 1.00 92.31 259 GLN A C 1
ATOM 2054 O O . GLN A 1 259 ? -3.520 -8.969 -15.578 1.00 92.31 259 GLN A O 1
ATOM 2059 N N . LYS A 1 260 ? -1.643 -10.141 -15.154 1.00 89.69 260 LYS A N 1
ATOM 2060 C CA . LYS A 1 260 ? -1.947 -11.293 -16.013 1.00 89.69 260 LYS A CA 1
ATOM 2061 C C . LYS A 1 260 ? -2.050 -12.547 -15.152 1.00 89.69 260 LYS A C 1
ATOM 2063 O O . LYS A 1 260 ? -1.043 -13.110 -14.722 1.00 89.69 260 LYS A O 1
ATOM 2068 N N . GLY A 1 261 ? -3.276 -12.984 -14.873 1.00 88.06 261 GLY A N 1
ATOM 2069 C CA . GLY A 1 261 ? -3.515 -14.033 -13.881 1.00 88.06 261 GLY A CA 1
ATOM 2070 C C . GLY A 1 261 ? -3.053 -13.569 -12.497 1.00 88.06 261 GLY A C 1
ATOM 2071 O O . GLY A 1 261 ? -3.527 -12.558 -12.000 1.00 88.06 261 GLY A O 1
ATOM 2072 N N . GLN A 1 262 ? -2.098 -14.271 -11.889 1.00 90.69 262 GLN A N 1
ATOM 2073 C CA . GLN A 1 262 ? -1.496 -13.866 -10.608 1.00 90.69 262 GLN A CA 1
ATOM 2074 C C . GLN A 1 262 ? -0.235 -13.006 -10.775 1.00 90.69 262 GLN A C 1
ATOM 2076 O O . GLN A 1 262 ? 0.343 -12.565 -9.788 1.00 90.69 262 GLN A O 1
ATOM 2081 N N . MET A 1 263 ? 0.230 -12.783 -12.005 1.00 92.94 263 MET A N 1
ATOM 2082 C CA . MET A 1 263 ? 1.505 -12.124 -12.277 1.00 92.94 263 MET A CA 1
ATOM 2083 C C . MET A 1 263 ? 1.324 -10.611 -12.438 1.00 92.94 263 MET A C 1
ATOM 2085 O O . MET A 1 263 ? 0.536 -10.178 -13.279 1.00 92.94 263 MET A O 1
ATOM 2089 N N . LEU A 1 264 ? 2.078 -9.815 -11.674 1.00 93.50 264 LEU A N 1
ATOM 2090 C CA . LEU A 1 264 ? 2.160 -8.360 -11.840 1.00 93.50 264 LEU A CA 1
ATOM 2091 C C . LEU A 1 264 ? 3.263 -7.987 -12.837 1.00 93.50 264 LEU A C 1
ATOM 2093 O O . LEU A 1 264 ? 4.431 -8.350 -12.656 1.00 93.50 264 LEU A O 1
ATOM 2097 N N . GLU A 1 265 ? 2.898 -7.220 -13.859 1.00 94.19 265 GLU A N 1
ATOM 2098 C CA . GLU A 1 265 ? 3.808 -6.719 -14.888 1.00 94.19 265 GLU A CA 1
ATOM 2099 C C . GLU A 1 265 ? 3.879 -5.192 -14.838 1.00 94.19 265 GLU A C 1
ATOM 2101 O O . GLU A 1 265 ? 2.858 -4.508 -14.886 1.00 94.19 265 GLU A O 1
ATOM 2106 N N . LEU A 1 266 ? 5.094 -4.656 -14.762 1.00 93.06 266 LEU A N 1
ATOM 2107 C CA . LEU A 1 266 ? 5.378 -3.234 -14.894 1.00 93.06 266 LEU A CA 1
ATOM 2108 C C . LEU A 1 266 ? 5.753 -2.929 -16.342 1.00 93.06 266 LEU A C 1
ATOM 2110 O O . LEU A 1 266 ? 6.756 -3.436 -16.841 1.00 93.06 266 LEU A O 1
ATOM 2114 N N . HIS A 1 267 ? 4.998 -2.050 -16.986 1.00 92.06 267 HIS A N 1
ATOM 2115 C CA . HIS A 1 267 ? 5.333 -1.484 -18.286 1.00 92.06 267 HIS A CA 1
ATOM 2116 C C . HIS A 1 267 ? 5.783 -0.042 -18.097 1.00 92.06 267 HIS A C 1
ATOM 2118 O O . HIS A 1 267 ? 5.022 0.793 -17.606 1.00 92.06 267 HIS A O 1
ATOM 2124 N N . LEU A 1 268 ? 7.013 0.245 -18.496 1.00 89.88 268 LEU A N 1
ATOM 2125 C CA . LEU A 1 268 ? 7.593 1.583 -18.511 1.00 89.88 268 LEU A CA 1
ATOM 2126 C C . LEU A 1 268 ? 7.704 2.056 -19.955 1.00 89.88 268 LEU A C 1
ATOM 2128 O O . LEU A 1 268 ? 8.029 1.258 -20.838 1.00 89.88 268 LEU A O 1
ATOM 2132 N N . GLN A 1 269 ? 7.445 3.340 -20.176 1.00 88.31 269 GLN A N 1
ATOM 2133 C CA . GLN A 1 269 ? 7.575 3.999 -21.471 1.00 88.31 269 GLN A CA 1
ATOM 2134 C C . GLN A 1 269 ? 8.411 5.273 -21.335 1.00 88.31 269 GLN A C 1
ATOM 2136 O O . GLN A 1 269 ? 8.511 5.856 -20.253 1.00 88.31 269 GLN A O 1
ATOM 2141 N N . ASP A 1 270 ? 8.993 5.691 -22.458 1.00 83.38 270 ASP A N 1
ATOM 2142 C CA . ASP A 1 270 ? 9.758 6.930 -22.616 1.00 83.38 270 ASP A CA 1
ATOM 2143 C C . ASP A 1 270 ? 11.030 7.047 -21.756 1.00 83.38 270 ASP A C 1
ATOM 2145 O O . ASP A 1 270 ? 11.539 8.151 -21.581 1.00 83.38 270 ASP A O 1
ATOM 2149 N N . LEU A 1 271 ? 11.598 5.937 -21.260 1.00 83.00 271 LEU A N 1
ATOM 2150 C CA . LEU A 1 271 ? 12.827 5.959 -20.455 1.00 83.00 271 LEU A CA 1
ATOM 2151 C C . LEU A 1 271 ? 13.985 6.660 -21.192 1.00 83.00 271 LEU A C 1
ATOM 2153 O O . LEU A 1 271 ? 14.190 6.502 -22.408 1.00 83.00 271 LEU A O 1
ATOM 2157 N N . ASP A 1 272 ? 14.774 7.412 -20.423 1.00 82.31 272 ASP A N 1
ATOM 2158 C CA . ASP A 1 272 ? 15.876 8.215 -20.946 1.00 82.31 272 ASP A CA 1
ATOM 2159 C C . ASP A 1 272 ? 16.916 7.369 -21.682 1.00 82.31 272 ASP A C 1
ATOM 2161 O O . ASP A 1 272 ? 17.141 6.187 -21.402 1.00 82.31 272 ASP A O 1
ATOM 2165 N N . SER A 1 273 ? 17.626 8.015 -22.607 1.00 81.62 273 SER A N 1
ATOM 2166 C CA . SER A 1 273 ? 18.674 7.386 -23.414 1.00 81.62 273 SER A CA 1
ATOM 2167 C C . SER A 1 273 ? 19.783 6.734 -22.587 1.00 81.62 273 SER A C 1
ATOM 2169 O O . SER A 1 273 ? 20.414 5.803 -23.074 1.00 81.62 273 SER A 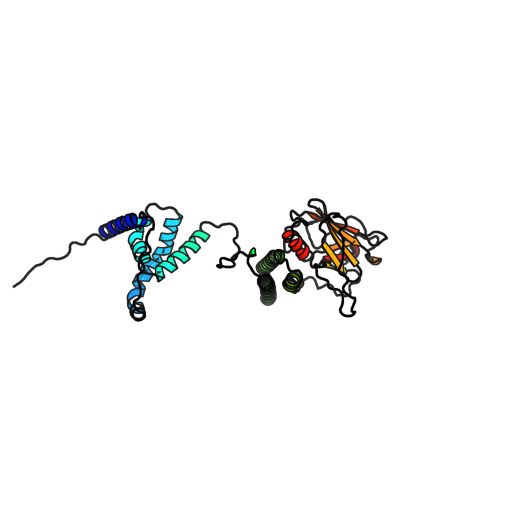O 1
ATOM 2171 N N . ALA A 1 274 ? 20.003 7.184 -21.347 1.00 82.31 274 ALA A N 1
ATOM 2172 C CA . ALA A 1 274 ? 20.990 6.608 -20.436 1.00 82.31 274 ALA A CA 1
ATOM 2173 C C . ALA A 1 274 ? 20.658 5.165 -20.007 1.00 82.31 274 ALA A C 1
ATOM 2175 O O . ALA A 1 274 ? 21.569 4.401 -19.701 1.00 82.31 274 ALA A O 1
ATOM 2176 N N . LEU A 1 275 ? 19.375 4.780 -19.998 1.00 82.44 275 LEU A N 1
ATOM 2177 C CA . LEU A 1 275 ? 18.935 3.433 -19.616 1.00 82.44 275 LEU A CA 1
ATOM 2178 C C . LEU A 1 275 ? 18.785 2.485 -20.814 1.00 82.44 275 LEU A C 1
ATOM 2180 O O . LEU A 1 275 ? 18.726 1.270 -20.633 1.00 82.44 275 LEU A O 1
ATOM 2184 N N . ARG A 1 276 ? 18.736 3.015 -22.043 1.00 86.00 276 ARG A N 1
ATOM 2185 C CA . ARG A 1 276 ? 18.530 2.221 -23.264 1.00 86.00 276 ARG A CA 1
ATOM 2186 C C . ARG A 1 276 ? 19.683 1.250 -23.488 1.00 86.00 276 ARG A C 1
ATOM 2188 O O . ARG A 1 276 ? 20.845 1.604 -23.308 1.00 86.00 276 ARG A O 1
ATOM 2195 N N . GLY A 1 277 ? 19.355 0.022 -23.882 1.00 84.75 277 GLY A N 1
ATOM 2196 C CA . GLY A 1 277 ? 20.331 -1.050 -24.085 1.00 84.75 277 GLY A CA 1
ATOM 2197 C C . GLY A 1 277 ? 20.832 -1.715 -22.799 1.00 84.75 277 GLY A C 1
ATOM 2198 O O . GLY A 1 277 ? 21.536 -2.719 -22.891 1.00 84.75 277 GLY A O 1
ATOM 2199 N N . HIS A 1 278 ? 20.423 -1.236 -21.619 1.00 86.88 278 HIS A N 1
ATOM 2200 C CA . HIS A 1 278 ? 20.838 -1.790 -20.332 1.00 86.88 278 HIS A CA 1
ATOM 2201 C C . HIS A 1 278 ? 19.650 -2.405 -19.578 1.00 86.88 278 HIS A C 1
ATOM 2203 O O . HIS A 1 278 ? 18.513 -1.943 -19.718 1.00 86.88 278 HIS A O 1
ATOM 2209 N N . PRO A 1 279 ? 19.872 -3.461 -18.774 1.00 88.50 279 PRO A N 1
ATOM 2210 C CA . PRO A 1 279 ? 18.879 -3.913 -17.813 1.00 88.50 279 PRO A CA 1
ATOM 2211 C C . PRO A 1 279 ? 18.737 -2.898 -16.673 1.00 88.50 279 PRO A C 1
ATOM 2213 O O . PRO A 1 279 ? 19.696 -2.223 -16.288 1.00 88.50 279 PRO A O 1
ATOM 2216 N N . VAL A 1 280 ? 17.540 -2.823 -16.104 1.00 89.50 280 VAL A N 1
ATOM 2217 C CA . VAL A 1 280 ? 17.203 -1.915 -15.003 1.00 89.50 280 VAL A CA 1
ATOM 2218 C C . VAL A 1 280 ? 16.940 -2.689 -13.720 1.00 89.50 280 VAL A C 1
ATOM 2220 O O . VAL A 1 280 ? 16.598 -3.872 -13.739 1.00 89.50 280 VAL A O 1
ATOM 2223 N N . ILE A 1 281 ? 17.101 -2.008 -12.594 1.00 89.88 281 ILE A N 1
ATOM 2224 C CA . ILE A 1 281 ? 16.700 -2.476 -11.273 1.00 89.88 281 ILE A CA 1
ATOM 2225 C C . ILE A 1 281 ? 15.513 -1.631 -10.832 1.00 89.88 281 ILE A C 1
ATOM 2227 O O . ILE A 1 281 ? 15.592 -0.403 -10.809 1.00 89.88 281 ILE A O 1
ATOM 2231 N N . VAL A 1 282 ? 14.431 -2.309 -10.470 1.00 89.88 282 VAL A N 1
ATOM 2232 C CA . VAL A 1 282 ? 13.236 -1.726 -9.874 1.00 89.88 282 VAL A CA 1
ATOM 2233 C C . VAL A 1 282 ? 13.289 -1.933 -8.366 1.00 89.88 282 VAL A C 1
ATOM 2235 O O . VAL A 1 282 ? 13.559 -3.037 -7.885 1.00 89.88 282 VAL A O 1
ATOM 2238 N N . SER A 1 283 ? 13.022 -0.863 -7.628 1.00 88.88 283 SER A N 1
ATOM 2239 C CA . SER A 1 283 ? 12.906 -0.871 -6.178 1.00 88.88 283 SER A CA 1
ATOM 2240 C C . SER A 1 283 ? 11.516 -0.411 -5.765 1.00 88.88 283 SER A C 1
ATOM 2242 O O . SER A 1 283 ? 11.038 0.634 -6.203 1.00 88.88 283 SER A O 1
ATOM 2244 N N . VAL A 1 284 ? 10.867 -1.204 -4.915 1.00 88.56 284 VAL A N 1
ATOM 2245 C CA . VAL A 1 284 ? 9.560 -0.927 -4.317 1.00 88.56 284 VAL A CA 1
ATOM 2246 C C . VAL A 1 284 ? 9.772 -0.813 -2.804 1.00 88.56 284 VAL A C 1
ATOM 2248 O O . VAL A 1 284 ? 9.726 -1.825 -2.100 1.00 88.56 284 VAL A O 1
ATOM 2251 N N . PRO A 1 285 ? 10.053 0.389 -2.264 1.00 83.31 285 PRO A N 1
ATOM 2252 C CA . PRO A 1 285 ? 10.478 0.551 -0.871 1.00 83.31 285 PRO A CA 1
ATOM 2253 C C . PRO A 1 285 ? 9.480 0.009 0.156 1.00 83.31 285 PRO A C 1
ATOM 2255 O O . PRO A 1 285 ? 9.898 -0.586 1.149 1.00 83.31 285 PRO A O 1
ATOM 2258 N N . LEU A 1 286 ? 8.177 0.152 -0.115 1.00 85.19 286 LEU A N 1
ATOM 2259 C CA . LEU A 1 286 ? 7.094 -0.356 0.736 1.00 85.19 286 LEU A CA 1
ATOM 2260 C C . LEU A 1 286 ? 6.806 -1.849 0.529 1.00 85.19 286 LEU A C 1
ATOM 2262 O O . LEU A 1 286 ? 6.047 -2.438 1.295 1.00 85.19 286 LEU A O 1
ATOM 2266 N N . GLY A 1 287 ? 7.415 -2.482 -0.476 1.00 81.06 287 GLY A N 1
ATOM 2267 C CA . GLY A 1 287 ? 7.197 -3.892 -0.791 1.00 81.06 287 GLY A CA 1
ATOM 2268 C C . GLY A 1 287 ? 7.704 -4.856 0.284 1.00 81.06 287 GLY A C 1
ATOM 2269 O O . GLY A 1 287 ? 7.340 -6.024 0.254 1.00 81.06 287 GLY A O 1
ATOM 2270 N N . SER A 1 288 ? 8.526 -4.378 1.227 1.00 82.31 288 SER A N 1
ATOM 2271 C CA . SER A 1 288 ? 8.996 -5.130 2.400 1.00 82.31 288 SER A CA 1
ATOM 2272 C C . SER A 1 288 ? 8.148 -4.899 3.656 1.00 82.31 288 SER A C 1
ATOM 2274 O O . SER A 1 288 ? 8.407 -5.509 4.694 1.00 82.31 288 SER A O 1
ATOM 2276 N N . LEU A 1 289 ? 7.165 -3.992 3.606 1.00 80.50 289 LEU A N 1
ATOM 2277 C CA . LEU A 1 289 ? 6.241 -3.795 4.721 1.00 80.50 289 LEU A CA 1
ATOM 2278 C C . LEU A 1 289 ? 5.179 -4.881 4.748 1.00 80.50 289 LEU A C 1
ATOM 2280 O O . LEU A 1 289 ? 4.775 -5.285 5.826 1.00 80.50 289 LEU A O 1
ATOM 2284 N N . LEU A 1 290 ? 4.721 -5.345 3.590 1.00 76.62 290 LEU A N 1
ATOM 2285 C CA . LEU A 1 290 ? 3.672 -6.346 3.475 1.00 76.62 290 LEU A CA 1
ATOM 2286 C C . LEU A 1 290 ? 4.150 -7.487 2.578 1.00 76.62 290 LEU A C 1
ATOM 2288 O O . LEU A 1 290 ? 4.852 -7.245 1.599 1.00 76.62 290 LEU A O 1
ATOM 2292 N N . GLU A 1 291 ? 3.695 -8.710 2.854 1.00 77.19 291 GLU A N 1
ATOM 2293 C CA . GLU A 1 291 ? 4.006 -9.899 2.045 1.00 77.19 291 GLU A CA 1
ATOM 2294 C C . GLU A 1 291 ? 2.842 -10.426 1.163 1.00 77.19 291 GLU A C 1
ATOM 2296 O O . GLU A 1 291 ? 2.706 -11.637 1.003 1.00 77.19 291 GLU A O 1
ATOM 2301 N N . PRO A 1 292 ? 1.977 -9.594 0.537 1.00 79.81 292 PRO A N 1
ATOM 2302 C CA . PRO A 1 292 ? 0.930 -10.094 -0.351 1.00 79.81 292 PRO A CA 1
ATOM 2303 C C . PRO A 1 292 ? 1.464 -10.410 -1.755 1.00 79.81 292 PRO A C 1
ATOM 2305 O O . PRO A 1 292 ? 0.736 -10.948 -2.590 1.00 79.81 292 PRO A O 1
ATOM 2308 N N . ILE A 1 293 ? 2.715 -10.037 -2.043 1.00 85.06 293 ILE A N 1
ATOM 2309 C CA . ILE A 1 293 ? 3.379 -10.259 -3.325 1.00 85.06 293 ILE A CA 1
ATOM 2310 C C . ILE A 1 293 ? 4.607 -11.138 -3.085 1.00 85.06 293 ILE A C 1
ATOM 2312 O O . ILE A 1 293 ? 5.514 -10.785 -2.335 1.00 85.06 293 ILE A O 1
ATOM 2316 N N . ARG A 1 294 ? 4.665 -12.270 -3.783 1.00 89.88 294 ARG A N 1
ATOM 2317 C CA . ARG A 1 294 ? 5.864 -13.096 -3.926 1.00 89.88 294 ARG A CA 1
ATOM 2318 C C . ARG A 1 294 ? 6.750 -12.481 -5.006 1.00 89.88 294 ARG A C 1
ATOM 2320 O O . ARG A 1 294 ? 6.533 -12.697 -6.200 1.00 89.88 294 ARG A O 1
ATOM 2327 N N . TRP A 1 295 ? 7.711 -11.671 -4.581 1.00 89.75 295 TRP A N 1
ATOM 2328 C CA . TRP A 1 295 ? 8.599 -10.911 -5.463 1.00 89.75 295 TRP A CA 1
ATOM 2329 C C . TRP A 1 295 ? 9.545 -11.804 -6.265 1.00 89.75 295 TRP A C 1
ATOM 2331 O O . TRP A 1 295 ? 10.136 -12.751 -5.738 1.00 89.75 295 TRP A O 1
ATOM 2341 N N . ILE A 1 296 ? 9.753 -11.466 -7.537 1.00 86.12 296 ILE A N 1
ATOM 2342 C CA . ILE A 1 296 ? 10.777 -12.128 -8.351 1.00 86.12 296 ILE A CA 1
ATOM 2343 C C . ILE A 1 296 ? 12.159 -11.746 -7.818 1.00 86.12 296 ILE A C 1
ATOM 2345 O O . ILE A 1 296 ? 12.478 -10.573 -7.655 1.00 86.12 296 ILE A O 1
ATOM 2349 N N . GLY A 1 297 ? 12.978 -12.758 -7.526 1.00 81.31 297 GLY A N 1
ATOM 2350 C CA . GLY A 1 297 ? 14.271 -12.574 -6.861 1.00 81.31 297 GLY A CA 1
ATOM 2351 C C . GLY A 1 297 ? 14.177 -12.365 -5.344 1.00 81.31 297 GLY A C 1
ATOM 2352 O O . GLY A 1 297 ? 15.203 -12.160 -4.705 1.00 81.31 297 GLY A O 1
ATOM 2353 N N . GLY A 1 298 ? 12.976 -12.425 -4.755 1.00 81.88 298 GLY A N 1
ATOM 2354 C CA . GLY A 1 298 ? 12.738 -12.407 -3.306 1.00 81.88 298 GLY A CA 1
ATOM 2355 C C . GLY A 1 298 ? 12.842 -11.037 -2.631 1.00 81.88 298 GLY A C 1
ATOM 2356 O O . GLY A 1 298 ? 12.180 -10.818 -1.622 1.00 81.88 298 GLY A O 1
ATOM 2357 N N . ASN A 1 299 ? 13.612 -10.097 -3.187 1.00 85.75 299 ASN A N 1
ATOM 2358 C CA . ASN A 1 299 ? 13.774 -8.762 -2.616 1.00 85.75 299 ASN A CA 1
ATOM 2359 C C . ASN A 1 299 ? 13.012 -7.693 -3.432 1.00 85.75 299 ASN A C 1
ATOM 2361 O O . ASN A 1 299 ? 13.419 -7.397 -4.560 1.00 85.75 299 ASN A O 1
ATOM 2365 N N . PRO A 1 300 ? 11.973 -7.042 -2.865 1.00 87.25 300 PRO A N 1
ATOM 2366 C CA . PRO A 1 300 ? 11.200 -5.990 -3.539 1.00 87.25 300 PRO A CA 1
ATOM 2367 C C . PRO A 1 300 ? 12.016 -4.763 -3.966 1.00 87.25 300 PRO A C 1
ATOM 2369 O O . PRO A 1 300 ? 11.538 -3.946 -4.749 1.00 87.25 300 PRO A O 1
ATOM 2372 N N . ARG A 1 301 ? 13.235 -4.594 -3.449 1.00 85.94 301 ARG A N 1
ATOM 2373 C CA . ARG A 1 301 ? 14.080 -3.407 -3.676 1.00 85.94 301 ARG A CA 1
ATOM 2374 C C . ARG A 1 301 ? 15.148 -3.585 -4.746 1.00 85.94 301 ARG A C 1
ATOM 2376 O O . ARG A 1 301 ? 15.870 -2.642 -5.078 1.00 85.94 301 ARG A O 1
ATOM 2383 N N . SER A 1 302 ? 15.278 -4.801 -5.256 1.00 88.00 302 SER A N 1
ATOM 2384 C CA . SER A 1 302 ? 16.327 -5.173 -6.198 1.00 88.00 302 SER A CA 1
ATOM 2385 C C . SER A 1 302 ? 15.785 -6.066 -7.312 1.00 88.00 302 SER A C 1
ATOM 2387 O O . SER A 1 302 ? 16.439 -7.034 -7.706 1.00 88.00 302 SER A O 1
ATOM 2389 N N . ILE A 1 303 ? 14.582 -5.770 -7.810 1.00 89.25 303 ILE A N 1
ATOM 2390 C CA . ILE A 1 303 ? 13.948 -6.555 -8.872 1.00 89.25 303 ILE A CA 1
ATOM 2391 C C . ILE A 1 303 ? 14.639 -6.195 -10.185 1.00 89.25 303 ILE A C 1
ATOM 2393 O O . ILE A 1 303 ? 14.496 -5.085 -10.697 1.00 89.25 303 ILE A O 1
ATOM 2397 N N . ARG A 1 304 ? 15.424 -7.119 -10.734 1.00 89.19 304 ARG A N 1
ATOM 2398 C CA . ARG A 1 304 ? 16.176 -6.889 -11.972 1.00 89.19 304 ARG A CA 1
ATOM 2399 C C . ARG A 1 304 ? 15.329 -7.235 -13.193 1.00 89.19 304 ARG A C 1
ATOM 2401 O O . ARG A 1 304 ? 14.704 -8.294 -13.235 1.00 89.19 304 ARG A O 1
ATOM 2408 N N . SER A 1 305 ? 15.358 -6.381 -14.214 1.00 90.50 305 SER A N 1
ATOM 2409 C CA . SER A 1 305 ? 14.729 -6.682 -15.498 1.00 90.50 305 SER A CA 1
ATOM 2410 C C . SER A 1 305 ? 15.435 -7.850 -16.196 1.00 90.50 305 SER A C 1
ATOM 2412 O O . SER A 1 305 ? 16.665 -7.932 -16.227 1.00 90.50 305 SER A O 1
ATOM 2414 N N . SER A 1 306 ? 14.652 -8.765 -16.769 1.00 86.38 306 SER A N 1
ATOM 2415 C CA . SER A 1 306 ? 15.172 -9.879 -17.573 1.00 86.38 306 SER A CA 1
ATOM 2416 C C . SER A 1 306 ? 15.670 -9.410 -18.940 1.00 86.38 306 SER A C 1
ATOM 2418 O O . SER A 1 306 ? 16.631 -9.957 -19.474 1.00 86.38 306 SER A O 1
ATOM 2420 N N . THR A 1 307 ? 15.034 -8.377 -19.493 1.00 87.56 307 THR A N 1
ATOM 2421 C CA . THR A 1 307 ? 15.395 -7.755 -20.766 1.00 87.56 307 THR A CA 1
ATOM 2422 C C . THR A 1 307 ? 15.968 -6.360 -20.546 1.00 87.56 307 THR A C 1
ATOM 2424 O O . THR A 1 307 ? 15.611 -5.663 -19.591 1.00 87.56 307 THR A O 1
ATOM 2427 N N . ALA A 1 308 ? 16.856 -5.944 -21.446 1.00 89.12 308 ALA A N 1
ATOM 2428 C CA . ALA A 1 308 ? 17.306 -4.562 -21.516 1.00 89.12 308 ALA A CA 1
ATOM 2429 C C . ALA A 1 308 ? 16.170 -3.636 -21.976 1.00 89.12 308 ALA A C 1
ATOM 2431 O O . ALA A 1 308 ? 15.237 -4.080 -22.652 1.00 89.12 308 ALA A O 1
ATOM 2432 N N . VAL A 1 309 ? 16.267 -2.355 -21.621 1.00 88.00 309 VAL A N 1
ATOM 2433 C CA . VAL A 1 309 ? 15.380 -1.311 -22.150 1.00 88.00 309 VAL A CA 1
ATOM 2434 C C . VAL A 1 309 ? 15.593 -1.197 -23.657 1.00 88.00 309 VAL A C 1
ATOM 2436 O O . VAL A 1 309 ? 16.735 -1.158 -24.129 1.00 88.00 309 VAL A O 1
ATOM 2439 N N . ASP A 1 310 ? 14.503 -1.144 -24.415 1.00 89.31 310 ASP A N 1
ATOM 2440 C CA . ASP A 1 310 ? 14.576 -1.093 -25.871 1.00 89.31 310 ASP A CA 1
ATOM 2441 C C . ASP A 1 310 ? 15.042 0.278 -26.408 1.00 89.31 310 ASP A C 1
ATOM 2443 O O . ASP A 1 310 ? 15.235 1.253 -25.676 1.00 89.31 310 ASP A O 1
ATOM 2447 N N . ALA A 1 311 ? 15.225 0.369 -27.729 1.00 86.50 311 ALA A N 1
ATOM 2448 C CA . ALA A 1 311 ? 15.662 1.601 -28.388 1.00 86.50 311 ALA A CA 1
ATOM 2449 C C . ALA A 1 311 ? 14.647 2.758 -28.266 1.00 86.50 311 ALA A C 1
ATOM 2451 O O . ALA A 1 311 ? 15.033 3.924 -28.408 1.00 86.50 311 ALA A O 1
ATOM 2452 N N . SER A 1 312 ? 13.374 2.446 -27.995 1.00 85.31 312 SER A N 1
ATOM 2453 C CA . SER A 1 312 ? 12.295 3.414 -27.775 1.00 85.31 312 SER A CA 1
ATOM 2454 C C . SER A 1 312 ? 12.229 3.920 -26.330 1.00 85.31 312 SER A C 1
ATOM 2456 O O . SER A 1 312 ? 11.555 4.912 -26.073 1.00 85.31 312 SER A O 1
ATOM 2458 N N . GLY A 1 313 ? 12.969 3.303 -25.402 1.00 83.62 313 GLY A N 1
ATOM 2459 C CA . GLY A 1 313 ? 12.867 3.599 -23.973 1.00 83.62 313 GLY A CA 1
ATOM 2460 C C . GLY A 1 313 ? 11.740 2.829 -23.278 1.00 83.62 313 GLY A C 1
ATOM 2461 O O . GLY A 1 313 ? 11.321 3.222 -22.193 1.00 83.62 313 GLY A O 1
ATOM 2462 N N . SER A 1 314 ? 11.239 1.747 -23.875 1.00 89.38 314 SER A N 1
ATOM 2463 C CA . SER A 1 314 ? 10.215 0.902 -23.261 1.00 89.38 314 SER A CA 1
ATOM 2464 C C . SER A 1 314 ? 10.827 -0.330 -22.597 1.00 89.38 314 SER A C 1
ATOM 2466 O O . SER A 1 314 ? 11.816 -0.904 -23.066 1.00 89.38 314 SER A O 1
ATOM 2468 N N . ALA A 1 315 ? 10.228 -0.747 -21.484 1.00 90.44 315 ALA A N 1
ATOM 2469 C CA . ALA A 1 315 ? 10.601 -1.968 -20.778 1.00 90.44 315 ALA A CA 1
ATOM 2470 C C . ALA A 1 315 ? 9.371 -2.620 -20.145 1.00 90.44 315 ALA A C 1
ATOM 2472 O O . ALA A 1 315 ? 8.528 -1.940 -19.564 1.00 90.44 315 ALA A O 1
ATOM 2473 N N . THR A 1 316 ? 9.286 -3.948 -20.237 1.00 92.38 316 THR A N 1
ATOM 2474 C CA . THR A 1 316 ? 8.305 -4.746 -19.490 1.00 92.38 316 THR A CA 1
ATOM 2475 C C . THR A 1 316 ? 9.043 -5.600 -18.473 1.00 92.38 316 THR A C 1
ATOM 2477 O O . THR A 1 316 ? 9.962 -6.338 -18.825 1.00 92.38 316 THR A O 1
ATOM 2480 N N . ILE A 1 317 ? 8.671 -5.465 -17.205 1.00 92.88 317 ILE A N 1
ATOM 2481 C CA . ILE A 1 317 ? 9.382 -6.046 -16.069 1.00 92.88 317 ILE A CA 1
ATOM 2482 C C . ILE A 1 317 ? 8.386 -6.849 -15.243 1.00 92.88 317 ILE A C 1
ATOM 2484 O O . ILE A 1 317 ? 7.336 -6.353 -14.845 1.00 92.88 317 ILE A O 1
ATOM 2488 N N . LEU A 1 318 ? 8.732 -8.101 -14.972 1.00 93.50 318 LEU A N 1
ATOM 2489 C CA . LEU A 1 318 ? 7.957 -8.970 -14.102 1.00 93.50 318 LEU A CA 1
ATOM 2490 C C . LEU A 1 318 ? 8.273 -8.611 -12.642 1.00 93.50 318 LEU A C 1
ATOM 2492 O O . LEU A 1 318 ? 9.429 -8.703 -12.231 1.00 93.50 318 LEU A O 1
ATOM 2496 N N . LEU A 1 319 ? 7.268 -8.194 -11.868 1.00 91.50 319 LEU A N 1
ATOM 2497 C CA . LEU A 1 319 ? 7.463 -7.752 -10.480 1.00 91.50 319 LEU A CA 1
ATOM 2498 C C . LEU A 1 319 ? 7.367 -8.913 -9.483 1.00 91.50 319 LEU A C 1
ATOM 2500 O O . LEU A 1 319 ? 8.260 -9.134 -8.666 1.00 91.50 319 LEU A O 1
ATOM 2504 N N . GLY A 1 320 ? 6.273 -9.666 -9.546 1.00 91.44 320 GLY A N 1
ATOM 2505 C CA . GLY A 1 320 ? 5.989 -10.748 -8.609 1.00 91.44 320 GLY A CA 1
ATOM 2506 C C . GLY A 1 320 ? 4.606 -11.354 -8.800 1.00 91.44 320 GLY A C 1
ATOM 2507 O O . GLY A 1 320 ? 3.804 -10.869 -9.598 1.00 91.44 320 GLY A O 1
ATOM 2508 N N . GLN A 1 321 ? 4.336 -12.421 -8.056 1.00 92.00 321 GLN A N 1
ATOM 2509 C CA . GLN A 1 321 ? 3.037 -13.090 -8.043 1.00 92.00 321 GLN A CA 1
ATOM 2510 C C . GLN A 1 321 ? 2.214 -12.639 -6.839 1.00 92.00 321 GLN A C 1
ATOM 2512 O O . GLN A 1 321 ? 2.756 -12.506 -5.746 1.00 92.00 321 GLN A O 1
ATOM 2517 N N . THR A 1 322 ? 0.913 -12.434 -7.007 1.00 91.38 322 THR A N 1
ATOM 2518 C CA . THR A 1 322 ? 0.009 -12.052 -5.920 1.00 91.38 322 THR A CA 1
ATOM 2519 C C . THR A 1 322 ? -1.350 -12.723 -6.068 1.00 91.38 322 THR A C 1
ATOM 2521 O O . THR A 1 322 ? -1.818 -12.976 -7.178 1.00 91.38 322 THR A O 1
ATOM 2524 N N . GLU A 1 323 ? -1.978 -13.009 -4.930 1.00 91.06 323 GLU A N 1
ATOM 2525 C CA . GLU A 1 323 ? -3.372 -13.460 -4.859 1.00 91.06 323 GLU A CA 1
ATOM 2526 C C . GLU A 1 323 ? -4.359 -12.282 -4.876 1.00 91.06 323 GLU A C 1
ATOM 2528 O O . GLU A 1 323 ? -5.548 -12.479 -5.119 1.00 91.06 323 GLU A O 1
ATOM 2533 N N . LEU A 1 324 ? -3.869 -11.055 -4.655 1.00 88.50 324 LEU A N 1
ATOM 2534 C CA . LEU A 1 324 ? -4.664 -9.833 -4.735 1.00 88.50 324 LEU A CA 1
ATOM 2535 C C . LEU A 1 324 ? -5.121 -9.583 -6.174 1.00 88.50 324 LEU A C 1
ATOM 2537 O O . LEU A 1 324 ? -4.346 -9.756 -7.116 1.00 88.50 324 LEU A O 1
ATOM 2541 N N . SER A 1 325 ? -6.360 -9.128 -6.348 1.00 89.38 325 SER A N 1
ATOM 2542 C CA . SER A 1 325 ? -6.907 -8.830 -7.676 1.00 89.38 325 SER A CA 1
ATOM 2543 C C . SER A 1 325 ? -7.036 -7.330 -7.916 1.00 89.38 325 SER A C 1
ATOM 2545 O O . SER A 1 325 ? -7.738 -6.638 -7.181 1.00 89.38 325 SER A O 1
ATOM 2547 N N . LEU A 1 326 ? -6.453 -6.823 -9.006 1.00 88.75 326 LEU A N 1
ATOM 2548 C CA . LEU A 1 326 ? -6.659 -5.439 -9.449 1.00 88.75 326 LEU A CA 1
ATOM 2549 C C . LEU A 1 326 ? -8.138 -5.134 -9.775 1.00 88.75 326 LEU A C 1
ATOM 2551 O O . LEU A 1 326 ? -8.537 -3.967 -9.776 1.00 88.75 326 LEU A O 1
ATOM 2555 N N . GLU A 1 327 ? -8.971 -6.153 -10.017 1.00 87.12 327 GLU A N 1
ATOM 2556 C CA . GLU A 1 327 ? -10.417 -5.987 -10.231 1.00 87.12 327 GLU A CA 1
ATOM 2557 C C . GLU A 1 327 ? -11.155 -5.626 -8.935 1.00 87.12 327 GLU A C 1
ATOM 2559 O O . GLU A 1 327 ? -12.149 -4.893 -8.962 1.00 87.12 327 GLU A O 1
ATOM 2564 N N . LYS A 1 328 ? -10.663 -6.104 -7.784 1.00 87.06 328 LYS A N 1
ATOM 2565 C CA . LYS A 1 328 ? -11.244 -5.804 -6.475 1.00 87.06 328 LYS A CA 1
ATOM 2566 C C . LYS A 1 328 ? -10.688 -4.475 -5.969 1.00 87.06 328 LYS A C 1
ATOM 2568 O O . LYS A 1 328 ? -9.489 -4.298 -5.804 1.00 87.06 328 LYS A O 1
ATOM 2573 N N . GLN A 1 329 ? -11.578 -3.527 -5.677 1.00 85.06 329 GLN A N 1
ATOM 2574 C CA . GLN A 1 329 ? -11.195 -2.163 -5.292 1.00 85.06 329 GLN A CA 1
ATOM 2575 C C . GLN A 1 329 ? -10.263 -2.110 -4.068 1.00 85.06 329 GLN A C 1
ATOM 2577 O O . GLN A 1 329 ? -9.315 -1.334 -4.074 1.00 85.06 329 GLN A O 1
ATOM 2582 N N . GLU A 1 330 ? -10.533 -2.894 -3.022 1.00 86.38 330 GLU A N 1
ATOM 2583 C CA . GLU A 1 330 ? -9.717 -2.925 -1.796 1.00 86.38 330 GLU A CA 1
ATOM 2584 C C . GLU A 1 330 ? -8.297 -3.431 -2.086 1.00 86.38 330 GLU A C 1
ATOM 2586 O O . GLU A 1 330 ? -7.316 -2.775 -1.743 1.00 86.38 330 GLU A O 1
ATOM 2591 N N . ASP A 1 331 ? -8.195 -4.549 -2.800 1.00 89.50 331 ASP A N 1
ATOM 2592 C CA . ASP A 1 331 ? -6.939 -5.166 -3.221 1.00 89.50 331 ASP A CA 1
ATOM 2593 C C . ASP A 1 331 ? -6.143 -4.221 -4.131 1.00 89.50 331 ASP A C 1
ATOM 2595 O O . ASP A 1 331 ? -4.950 -3.999 -3.918 1.00 89.50 331 ASP A O 1
ATOM 2599 N N . ARG A 1 332 ? -6.817 -3.576 -5.094 1.00 88.75 332 ARG A N 1
ATOM 2600 C CA . ARG A 1 332 ? -6.210 -2.544 -5.940 1.00 88.75 332 ARG A CA 1
ATOM 2601 C C . ARG A 1 332 ? -5.699 -1.372 -5.113 1.00 88.75 332 ARG A C 1
ATOM 2603 O O . ARG A 1 332 ? -4.587 -0.918 -5.346 1.00 88.75 332 ARG A O 1
ATOM 2610 N N . ASN A 1 333 ? -6.471 -0.888 -4.140 1.00 88.31 333 ASN A N 1
ATOM 2611 C CA . ASN A 1 333 ? -6.049 0.210 -3.271 1.00 88.31 333 ASN A CA 1
ATOM 2612 C C . ASN A 1 333 ? -4.806 -0.166 -2.450 1.00 88.31 333 ASN A C 1
ATOM 2614 O O . ASN A 1 333 ? -3.938 0.683 -2.249 1.00 88.31 333 ASN A O 1
ATOM 2618 N N . LEU A 1 334 ? -4.717 -1.417 -1.989 1.00 89.69 334 LEU A N 1
ATOM 2619 C CA . LEU A 1 334 ? -3.557 -1.932 -1.267 1.00 89.69 334 LEU A CA 1
ATOM 2620 C C . LEU A 1 334 ? -2.324 -2.018 -2.176 1.00 89.69 334 LEU A C 1
ATOM 2622 O O . LEU A 1 334 ? -1.257 -1.533 -1.805 1.00 89.69 334 LEU A O 1
ATOM 2626 N N . LEU A 1 335 ? -2.482 -2.559 -3.387 1.00 90.50 335 LEU A N 1
ATOM 2627 C CA . LEU A 1 335 ? -1.419 -2.612 -4.394 1.00 90.50 335 LEU A CA 1
ATOM 2628 C C . LEU A 1 335 ? -0.956 -1.199 -4.784 1.00 90.50 335 LEU A C 1
ATOM 2630 O O . LEU A 1 335 ? 0.239 -0.916 -4.775 1.00 90.50 335 LEU A O 1
ATOM 2634 N N . GLU A 1 336 ? -1.884 -0.273 -5.035 1.00 89.25 336 GLU A N 1
ATOM 2635 C CA . GLU A 1 336 ? -1.579 1.143 -5.280 1.00 89.25 336 GLU A CA 1
ATOM 2636 C C . GLU A 1 336 ? -0.796 1.764 -4.114 1.00 89.25 336 GLU A C 1
ATOM 2638 O O . GLU A 1 336 ? 0.129 2.540 -4.345 1.00 89.25 336 GLU A O 1
ATOM 2643 N N . ALA A 1 337 ? -1.136 1.420 -2.867 1.00 88.00 337 ALA A N 1
ATOM 2644 C CA . ALA A 1 337 ? -0.417 1.900 -1.693 1.00 88.00 337 ALA A CA 1
ATOM 2645 C C . ALA A 1 337 ? 1.017 1.344 -1.624 1.00 88.00 337 ALA A C 1
ATOM 2647 O O . ALA A 1 337 ? 1.947 2.091 -1.326 1.00 88.00 337 ALA A O 1
ATOM 2648 N N . MET A 1 338 ? 1.226 0.066 -1.957 1.00 87.75 338 MET A N 1
ATOM 2649 C CA . MET A 1 338 ? 2.565 -0.541 -2.017 1.00 87.75 338 MET A CA 1
ATOM 2650 C C . MET A 1 338 ? 3.455 0.101 -3.086 1.00 87.75 338 MET A C 1
ATOM 2652 O O . MET A 1 338 ? 4.660 0.241 -2.883 1.00 87.75 338 MET A O 1
ATOM 2656 N N . PHE A 1 339 ? 2.863 0.531 -4.199 1.00 88.81 339 PHE A N 1
ATOM 2657 C CA . PHE A 1 339 ? 3.570 1.206 -5.286 1.00 88.81 339 PHE A CA 1
ATOM 2658 C C . PHE A 1 339 ? 3.570 2.735 -5.160 1.00 88.81 339 PHE A C 1
ATOM 2660 O O . PHE A 1 339 ? 3.873 3.403 -6.145 1.00 88.81 339 PHE A O 1
ATOM 2667 N N . LEU A 1 340 ? 3.264 3.305 -3.978 1.00 85.81 340 LEU A N 1
ATOM 2668 C CA . LEU A 1 340 ? 3.290 4.762 -3.749 1.00 85.81 340 LEU A CA 1
ATOM 2669 C C . LEU A 1 340 ? 4.606 5.416 -4.159 1.00 85.81 340 LEU A C 1
ATOM 2671 O O . LEU A 1 340 ? 4.594 6.552 -4.628 1.00 85.81 340 LEU A O 1
ATOM 2675 N N . LEU A 1 341 ? 5.705 4.688 -3.979 1.00 84.19 341 LEU A N 1
ATOM 2676 C CA . LEU A 1 341 ? 7.007 5.010 -4.526 1.00 84.19 341 LEU A CA 1
ATOM 2677 C C . LEU A 1 341 ? 7.541 3.774 -5.248 1.00 84.19 341 LEU A C 1
ATOM 2679 O O . LEU A 1 341 ? 7.589 2.683 -4.677 1.00 84.19 341 LEU A O 1
ATOM 2683 N N . LEU A 1 342 ? 7.951 3.961 -6.494 1.00 86.12 342 LEU A N 1
ATOM 2684 C CA . LEU A 1 342 ? 8.667 2.966 -7.278 1.00 86.12 342 LEU A CA 1
ATOM 2685 C C . LEU A 1 342 ? 9.886 3.634 -7.897 1.00 86.12 342 LEU A C 1
ATOM 2687 O O . LEU A 1 342 ? 9.753 4.640 -8.585 1.00 86.12 342 LEU A O 1
ATOM 2691 N N . GLU A 1 343 ? 11.066 3.081 -7.664 1.00 86.81 343 GLU A N 1
ATOM 2692 C CA . GLU A 1 343 ? 12.318 3.625 -8.179 1.00 86.81 343 GLU A CA 1
ATOM 2693 C C . GLU A 1 343 ? 12.870 2.723 -9.278 1.00 86.81 343 GLU A C 1
ATOM 2695 O O . GLU A 1 343 ? 12.878 1.500 -9.143 1.00 86.81 343 GLU A O 1
ATOM 2700 N N . VAL A 1 344 ? 13.360 3.320 -10.360 1.00 85.69 344 VAL A N 1
ATOM 2701 C CA . VAL A 1 344 ? 14.012 2.610 -11.464 1.00 85.69 344 VAL A CA 1
ATOM 2702 C C . VAL A 1 344 ? 15.421 3.151 -11.624 1.00 85.69 344 VAL A C 1
ATOM 2704 O O . VAL A 1 344 ? 15.601 4.363 -11.727 1.00 85.69 344 VAL A O 1
ATOM 2707 N N . ARG A 1 345 ? 16.413 2.258 -11.664 1.00 86.62 345 ARG A N 1
ATOM 2708 C CA . ARG A 1 345 ? 17.827 2.608 -11.858 1.00 86.62 345 ARG A CA 1
ATOM 2709 C C . ARG A 1 345 ? 18.546 1.675 -12.818 1.00 86.62 345 ARG A C 1
ATOM 2711 O O . ARG A 1 345 ? 18.094 0.556 -13.050 1.00 86.62 345 ARG A O 1
ATOM 2718 N N . SER A 1 346 ? 19.678 2.115 -13.362 1.00 83.50 346 SER A N 1
ATOM 2719 C CA . SER A 1 346 ? 20.534 1.252 -14.188 1.00 83.50 346 SER A CA 1
ATOM 2720 C C . SER A 1 346 ? 21.140 0.119 -13.355 1.00 83.50 346 SER A C 1
ATOM 2722 O O . SER A 1 346 ? 21.643 0.348 -12.252 1.00 83.50 346 SER A O 1
ATOM 2724 N N . ALA A 1 347 ? 21.148 -1.105 -13.891 1.00 77.69 347 ALA A N 1
ATOM 2725 C CA . ALA A 1 347 ? 21.815 -2.232 -13.241 1.00 77.69 347 ALA A CA 1
ATOM 2726 C C . ALA A 1 347 ? 23.353 -2.112 -13.250 1.00 77.69 347 ALA A C 1
ATOM 2728 O O . ALA A 1 347 ? 24.016 -2.756 -12.440 1.00 77.69 347 ALA A O 1
ATOM 2729 N N . GLU A 1 348 ? 23.933 -1.292 -14.133 1.00 66.06 348 GLU A N 1
ATOM 2730 C CA . GLU A 1 348 ? 25.390 -1.102 -14.204 1.00 66.06 348 GLU A CA 1
ATOM 2731 C C . GLU A 1 348 ? 25.937 -0.200 -13.090 1.00 66.06 348 GLU A C 1
ATOM 2733 O O . GLU A 1 348 ? 27.064 -0.402 -12.635 1.00 66.06 348 GLU A O 1
ATOM 2738 N N . GLY A 1 349 ? 25.137 0.762 -12.612 1.00 54.09 349 GLY A N 1
ATOM 2739 C CA . GLY A 1 349 ? 25.508 1.641 -11.498 1.00 54.09 349 GLY A CA 1
ATOM 2740 C C . GLY A 1 349 ? 25.569 0.913 -10.150 1.00 54.09 349 GLY A C 1
ATOM 2741 O O . GLY A 1 349 ? 26.373 1.269 -9.293 1.00 54.09 349 GLY A O 1
ATOM 2742 N N . TRP A 1 350 ? 24.786 -0.160 -9.985 1.00 46.28 350 TRP A N 1
ATOM 2743 C CA . TRP A 1 350 ? 24.714 -0.937 -8.741 1.00 46.28 350 TRP A CA 1
ATOM 2744 C C . TRP A 1 350 ? 26.004 -1.718 -8.440 1.00 46.28 350 TRP A C 1
ATOM 2746 O O . TRP A 1 350 ? 26.456 -1.756 -7.299 1.00 46.28 350 TRP A O 1
ATOM 2756 N N . ASN A 1 351 ? 26.662 -2.263 -9.469 1.00 44.91 351 ASN A N 1
ATOM 2757 C CA . ASN A 1 351 ? 27.911 -3.019 -9.309 1.00 44.91 351 ASN A CA 1
ATOM 2758 C C . ASN A 1 351 ? 29.125 -2.152 -8.922 1.00 44.91 351 ASN A C 1
ATOM 2760 O O . ASN A 1 351 ? 30.182 -2.703 -8.634 1.00 44.91 351 ASN A O 1
ATOM 2764 N N . ARG A 1 352 ? 29.016 -0.815 -8.937 1.00 38.00 352 ARG A N 1
ATOM 2765 C CA . ARG A 1 352 ? 30.109 0.088 -8.524 1.00 38.00 352 ARG A CA 1
ATOM 2766 C C . ARG A 1 352 ? 30.027 0.536 -7.064 1.00 38.00 352 ARG A C 1
ATOM 2768 O O . ARG A 1 352 ? 30.978 1.147 -6.590 1.00 38.00 352 ARG A O 1
ATOM 2775 N N . ALA A 1 353 ? 28.921 0.255 -6.376 1.00 36.81 353 ALA A N 1
ATOM 2776 C CA . ALA A 1 353 ? 28.696 0.631 -4.978 1.00 36.81 353 ALA A CA 1
ATOM 2777 C C . ALA A 1 353 ? 28.720 -0.572 -4.011 1.00 36.81 353 ALA A C 1
ATOM 2779 O O . ALA A 1 353 ? 28.373 -0.412 -2.844 1.00 36.81 353 ALA A O 1
ATOM 2780 N N . SER A 1 354 ? 29.089 -1.764 -4.506 1.00 35.72 354 SER A N 1
ATOM 2781 C CA . SER A 1 354 ? 29.260 -2.993 -3.712 1.00 35.72 354 SER A CA 1
ATOM 2782 C C . SER A 1 354 ? 30.710 -3.187 -3.295 1.00 35.72 354 SER A C 1
ATOM 2784 O O . SER A 1 354 ? 31.573 -3.088 -4.198 1.00 35.72 354 SER A O 1
#

pLDDT: mean 70.58, std 20.07, range [27.12, 94.19]

Sequence (354 aa):
MNDAFLPGGPTEPGDEQVRLARWLQQVLHRTPHEKVKTSLAGESDHQLELMLDSDYHLHFYQQLPDFIMALLSHDSQATIRYAPLLYHLAGCEECHHAYLDLYDSLREAIHPQESRPLLGQGTRTLEATPQRMLGHLCLTLISQAEAILQQARRDHSNEESSARALLQLALHISARINQGNVRRYALHDLVRVATLSDHSEPPREDDPQVYAYTPATAGAGARRGKKIVRRAEMLTRYSHQEAPVIHLQARSLTGTITQKGQMLELHLQDLDSALRGHPVIVSVPLGSLLEPIRWIGGNPRSIRSSTAVDASGSATILLGQTELSLEKQEDRNLLEAMFLLLEVRSAEGWNRAS

Foldseek 3Di:
DDDDPDDDDDPPPLVVLQVLLVVVVVVVPDDDDDDDDDDDDDDPCVVVCVPPCPPVVVVLLVCLLVLLVCVLVVPPCSSSVCSVSVVVLVVDPVSVVVSVVSNVVVNCVVDVDPDDDPDDPDPQDLLNDDLLVLLVQLQVLLVVLLVQLVVCVVVVHDCNVVSLVSLLVSLLSLLSRPPLVSSCSSCVCSLVSLCSVPPPPDPDPPPPFKFKKAWPRPPPDDDPDDDDDDDDDDDDDDDPPPQQWTWIDTDPWTWIWGDDPQWIKIKTFDADPVQAPFKKFKAQSLCVSDDQWCFDVRHNGGQIAPDGQHPRRIGMGTGTGGPQGSVDSSSVSSVSSSVRIMMMGTPVVVVVVD